Protein AF-A0A8T4Z6R4-F1 (afdb_monomer)

Solvent-accessible surface area (backbone atoms only — not comparable to full-atom values): 10346 Å² total; per-residue (Å²): 59,38,33,33,36,27,49,59,76,51,75,40,39,78,72,52,29,37,45,67,46,53,73,45,83,77,53,70,77,54,94,48,102,75,56,34,54,64,40,44,46,73,49,83,84,38,59,68,60,43,49,53,50,24,52,56,50,42,78,77,49,63,63,73,45,58,50,59,40,34,38,34,54,45,71,56,76,95,46,71,63,59,53,51,51,50,46,54,34,40,61,61,30,45,74,55,49,50,57,42,51,51,52,63,69,46,51,89,80,47,61,66,72,62,48,49,52,53,47,52,51,41,38,52,51,38,64,69,34,64,45,42,47,51,41,49,49,52,52,54,56,47,59,75,74,35,56,70,45,79,77,48,79,33,80,75,68,75,53,67,67,56,42,17,57,40,53,71,51,56,57,63,58,60,50,51,50,40,57,58,54,66,74,77,114

pLDDT: mean 87.2, std 11.8, range [42.34, 97.75]

Sequence (185 aa):
RILCYKEPFHTPKYLCCIARVTRSKDEFRTNTHLGGLPLGIDLHRFPVLVREAEEASGLLQGSKDASIIALDAMPYTNDEKDESLILSLVQNCIPRFEQVRKIVAENRMRRYADWKKDLEEAFKAYKASEEYKDLKGAIESILSRARVKWHEANSRFDFAINTRNATGINPAYTYLDLAQGATTS

Secondary structure (DSSP, 8-state):
-EEEEE-TTS--EEEEEEEEE-SSSGGGG---TTTSEEEEE-GGG-HHHHHHHHHHHHHTS-TT--EEEEEEEEEE---HHHHHHHHHHHHHHHHHHHHHHHHHHHGGGS-HHHHHHHHHHHHHHHHHSHHHHHHHHHHHHHHTTPEEEEEEEESS---SSHHHHHHS--HHHHHHHHHHHTT--

Radius of gyration: 17.17 Å; Cα contacts (8 Å, |Δi|>4): 266; chains: 1; bounding box: 49×29×42 Å

Nearest PDB structures (foldseek):
  1seu-assembly1_A  TM=3.991E-01  e=1.006E+00  Homo sapiens
  5c1f-assembly1_B  TM=3.885E-01  e=5.137E+00  Schizosaccharomyces pombe 972h-

Structure (mmCIF, N/CA/C/O backbone):
data_AF-A0A8T4Z6R4-F1
#
_entry.id   AF-A0A8T4Z6R4-F1
#
loop_
_atom_site.group_PDB
_atom_site.id
_atom_site.type_symbol
_atom_site.label_atom_id
_atom_site.label_alt_id
_atom_site.label_comp_id
_atom_site.label_asym_id
_atom_site.label_entity_id
_atom_site.label_seq_id
_atom_site.pdbx_PDB_ins_code
_atom_site.Cartn_x
_atom_site.Cartn_y
_atom_site.Cartn_z
_atom_site.occupancy
_atom_site.B_iso_or_equiv
_atom_site.auth_seq_id
_atom_site.auth_comp_id
_atom_site.auth_asym_id
_atom_site.auth_atom_id
_atom_site.pdbx_PDB_model_num
ATOM 1 N N . ARG A 1 1 ? -2.635 2.835 -4.572 1.00 91.81 1 ARG A N 1
ATOM 2 C CA . ARG A 1 1 ? -1.331 2.976 -5.252 1.00 91.81 1 ARG A CA 1
ATOM 3 C C . ARG A 1 1 ? -0.740 1.601 -5.480 1.00 91.81 1 ARG A C 1
ATOM 5 O O . ARG A 1 1 ? -0.586 0.857 -4.518 1.00 91.81 1 ARG A O 1
ATOM 12 N N . ILE A 1 2 ? -0.406 1.287 -6.721 1.00 94.94 2 ILE A N 1
ATOM 13 C CA . ILE A 1 2 ? 0.120 -0.002 -7.161 1.00 94.94 2 ILE A CA 1
ATOM 14 C C . ILE A 1 2 ? 1.504 0.257 -7.739 1.00 94.94 2 ILE A C 1
ATOM 16 O O . ILE A 1 2 ? 1.646 1.097 -8.620 1.00 94.94 2 ILE A O 1
ATOM 20 N N . LEU A 1 3 ? 2.527 -0.399 -7.208 1.00 95.56 3 LEU A N 1
ATOM 21 C CA . LEU A 1 3 ? 3.880 -0.310 -7.741 1.00 95.56 3 LEU A CA 1
ATOM 22 C C . LEU A 1 3 ? 4.071 -1.443 -8.738 1.00 95.56 3 LEU A C 1
ATOM 24 O O . LEU A 1 3 ? 3.818 -2.600 -8.406 1.00 95.56 3 LEU A O 1
ATOM 28 N N . CYS A 1 4 ? 4.549 -1.095 -9.925 1.00 96.25 4 CYS A N 1
ATOM 29 C CA . CYS A 1 4 ? 5.024 -2.040 -10.923 1.00 96.25 4 CYS A CA 1
ATOM 30 C C . CYS A 1 4 ? 6.489 -1.739 -11.217 1.00 96.25 4 CYS A C 1
ATOM 32 O O . CYS A 1 4 ? 6.902 -0.577 -11.213 1.00 96.25 4 CYS A O 1
ATOM 34 N N . TYR A 1 5 ? 7.275 -2.776 -11.467 1.00 95.69 5 TYR A N 1
ATOM 35 C CA . TYR A 1 5 ? 8.662 -2.646 -11.884 1.00 95.69 5 TYR A CA 1
ATOM 36 C C . TYR A 1 5 ? 8.869 -3.303 -13.242 1.00 95.69 5 TYR A C 1
ATOM 38 O O . TYR A 1 5 ? 8.142 -4.220 -13.613 1.00 95.69 5 TYR A O 1
ATOM 46 N N . LYS A 1 6 ? 9.852 -2.824 -13.994 1.00 95.62 6 LYS A N 1
ATOM 47 C CA . LYS A 1 6 ? 10.194 -3.337 -15.315 1.00 95.62 6 LYS A CA 1
ATOM 48 C C . LYS A 1 6 ? 11.705 -3.424 -15.447 1.00 95.62 6 LYS A C 1
ATOM 50 O O . LYS A 1 6 ? 12.402 -2.442 -15.198 1.00 95.62 6 LYS A O 1
ATOM 55 N N . GLU A 1 7 ? 12.173 -4.595 -15.854 1.00 94.44 7 GLU A N 1
ATOM 56 C CA . GLU A 1 7 ? 13.539 -4.829 -16.322 1.00 94.44 7 GLU A CA 1
ATOM 57 C C . GLU A 1 7 ? 13.637 -4.510 -17.826 1.00 94.44 7 GLU A C 1
ATOM 59 O O . GLU A 1 7 ? 12.638 -4.657 -18.545 1.00 94.44 7 GLU A O 1
ATOM 64 N N . PRO A 1 8 ? 14.819 -4.120 -18.340 1.00 92.75 8 PRO A N 1
ATOM 65 C CA . PRO A 1 8 ? 15.006 -3.897 -19.770 1.00 92.75 8 PRO A CA 1
ATOM 66 C C . PRO A 1 8 ? 14.537 -5.100 -20.593 1.00 92.75 8 PRO A C 1
ATOM 68 O O . PRO A 1 8 ? 14.819 -6.248 -20.254 1.00 92.75 8 PRO A O 1
ATOM 71 N N . PHE A 1 9 ? 13.821 -4.831 -21.683 1.00 92.00 9 PHE A N 1
ATOM 72 C CA . PHE A 1 9 ? 13.284 -5.815 -22.632 1.00 92.00 9 PHE A CA 1
ATOM 73 C C . PHE A 1 9 ? 12.244 -6.797 -22.072 1.00 92.00 9 PHE A C 1
ATOM 75 O O . PHE A 1 9 ? 11.819 -7.700 -22.791 1.00 92.00 9 PHE A O 1
ATOM 82 N N . HIS A 1 10 ? 11.782 -6.601 -20.836 1.00 94.50 10 HIS A N 1
ATOM 83 C CA . HIS A 1 10 ? 10.755 -7.431 -20.210 1.00 94.50 10 HIS A CA 1
ATOM 84 C C . HIS A 1 10 ? 9.423 -6.690 -20.085 1.00 94.50 10 HIS A C 1
ATOM 86 O O . HIS A 1 10 ? 9.344 -5.465 -20.199 1.00 94.50 10 HIS A O 1
ATOM 92 N N . THR A 1 11 ? 8.350 -7.439 -19.841 1.00 94.94 11 THR A N 1
ATOM 93 C CA . THR A 1 11 ? 7.067 -6.853 -19.449 1.00 94.94 11 THR A CA 1
ATOM 94 C C . THR A 1 11 ? 7.128 -6.382 -17.992 1.00 94.94 11 THR A C 1
ATOM 96 O O . THR A 1 11 ? 7.815 -7.012 -17.180 1.00 94.94 11 THR A O 1
ATOM 99 N N . PRO A 1 12 ? 6.420 -5.297 -17.634 1.00 96.31 12 PRO A N 1
ATOM 100 C CA . PRO A 1 12 ? 6.303 -4.881 -16.243 1.00 96.31 12 PRO A CA 1
ATOM 101 C C . PRO A 1 12 ? 5.678 -5.977 -15.383 1.00 96.31 12 PRO A C 1
ATOM 103 O O . PRO A 1 12 ? 4.867 -6.766 -15.863 1.00 96.31 12 PRO A O 1
ATOM 106 N N . LYS A 1 13 ? 6.048 -5.987 -14.108 1.00 96.62 13 LYS A N 1
ATOM 107 C CA . LYS A 1 13 ? 5.543 -6.901 -13.090 1.00 96.62 13 LYS A CA 1
ATOM 108 C C . LYS A 1 13 ? 5.040 -6.117 -11.891 1.00 96.62 13 LYS A C 1
ATOM 110 O O . LYS A 1 13 ? 5.669 -5.143 -11.465 1.00 96.62 13 LYS A O 1
ATOM 115 N N . TYR A 1 14 ? 3.931 -6.561 -11.318 1.00 96.62 14 TYR A N 1
ATOM 116 C CA . TYR A 1 14 ? 3.445 -6.059 -10.040 1.00 96.62 14 TYR A CA 1
ATOM 117 C C . TYR A 1 14 ? 4.477 -6.284 -8.924 1.00 96.62 14 TYR A C 1
ATOM 119 O O . TYR A 1 14 ? 5.057 -7.361 -8.797 1.00 96.62 14 TYR A O 1
ATOM 127 N N . LEU A 1 15 ? 4.691 -5.253 -8.103 1.00 95.62 15 LEU A N 1
ATOM 128 C CA . LEU A 1 15 ? 5.595 -5.286 -6.956 1.00 95.62 15 LEU A CA 1
ATOM 129 C C . LEU A 1 15 ? 4.827 -5.319 -5.632 1.00 95.62 15 LEU A C 1
ATOM 131 O O . LEU A 1 15 ? 4.999 -6.230 -4.827 1.00 95.62 15 LEU A O 1
ATOM 135 N N . CYS A 1 16 ? 4.010 -4.297 -5.371 1.00 95.69 16 CYS A N 1
ATOM 136 C CA . CYS A 1 16 ? 3.185 -4.221 -4.167 1.00 95.69 16 CYS A CA 1
ATOM 137 C C . CYS A 1 16 ? 2.064 -3.184 -4.309 1.00 95.69 16 CYS A C 1
ATOM 139 O O . CYS A 1 16 ? 2.119 -2.291 -5.157 1.00 95.69 16 CYS A O 1
ATOM 141 N N . CYS A 1 17 ? 1.039 -3.275 -3.460 1.00 94.94 17 CYS A N 1
ATOM 142 C CA . CYS A 1 17 ? -0.062 -2.322 -3.428 1.00 94.94 17 CYS A CA 1
ATOM 143 C C . CYS A 1 17 ? -0.293 -1.782 -2.022 1.00 94.94 17 CYS A C 1
ATOM 145 O O . CYS A 1 17 ? -0.412 -2.523 -1.045 1.00 94.94 17 CYS A O 1
ATOM 147 N N . ILE A 1 18 ? -0.433 -0.462 -1.951 1.00 93.00 18 ILE A N 1
ATOM 148 C CA . ILE A 1 18 ? -0.861 0.248 -0.758 1.00 93.00 18 ILE A CA 1
ATOM 149 C C . ILE A 1 18 ? -2.158 1.009 -1.040 1.00 93.00 18 ILE A C 1
ATOM 151 O O . ILE A 1 18 ? -2.227 1.862 -1.935 1.00 93.00 18 ILE A O 1
ATOM 155 N N . ALA A 1 19 ? -3.191 0.712 -0.256 1.00 91.88 19 ALA A N 1
ATOM 156 C CA . ALA A 1 19 ? -4.386 1.535 -0.169 1.00 91.88 19 ALA A CA 1
ATOM 157 C C . ALA A 1 19 ? -4.166 2.625 0.886 1.00 91.88 19 ALA A C 1
ATOM 159 O O . ALA A 1 19 ? -3.622 2.368 1.960 1.00 91.88 19 ALA A O 1
ATOM 160 N N . ARG A 1 20 ? -4.556 3.857 0.557 1.00 89.25 20 ARG A N 1
ATOM 161 C CA . ARG A 1 20 ? -4.531 5.001 1.473 1.00 89.25 20 ARG A CA 1
ATOM 162 C C . ARG A 1 20 ? -5.975 5.386 1.734 1.00 89.25 20 ARG A C 1
ATOM 164 O O . ARG A 1 20 ? -6.610 5.960 0.856 1.00 89.25 20 ARG A O 1
ATOM 171 N N . VAL A 1 21 ? -6.491 5.011 2.897 1.00 89.19 21 VAL A N 1
ATOM 172 C CA . VAL A 1 21 ? -7.897 5.245 3.243 1.00 89.19 21 VAL A CA 1
ATOM 173 C C . VAL A 1 21 ? -8.002 6.547 4.028 1.00 89.19 21 VAL A C 1
ATOM 175 O O . VAL A 1 21 ? -7.326 6.708 5.041 1.00 89.19 21 VAL A O 1
ATOM 178 N N . THR A 1 22 ? -8.788 7.503 3.540 1.00 84.25 22 THR A N 1
ATOM 179 C CA . THR A 1 22 ? -8.940 8.823 4.173 1.00 84.25 22 THR A CA 1
ATOM 180 C C . THR A 1 22 ? -9.711 8.722 5.486 1.00 84.25 22 THR A C 1
ATOM 182 O O . THR A 1 22 ? -10.555 7.840 5.640 1.00 84.25 22 THR A O 1
ATOM 185 N N . ARG A 1 23 ? -9.441 9.622 6.446 1.00 80.38 23 ARG A N 1
ATOM 186 C CA . ARG A 1 23 ? -10.121 9.593 7.755 1.00 80.38 23 ARG A CA 1
ATOM 187 C C . ARG A 1 23 ? -11.514 10.206 7.723 1.00 80.38 23 ARG A C 1
ATOM 189 O O . ARG A 1 23 ? -12.347 9.900 8.571 1.00 80.38 23 ARG A O 1
ATOM 196 N N . SER A 1 24 ? -11.747 11.085 6.757 1.00 75.25 24 SER A N 1
ATOM 197 C CA . SER A 1 24 ? -13.023 11.742 6.502 1.00 75.25 24 SER A CA 1
ATOM 198 C C . SER A 1 24 ? -13.174 12.035 5.009 1.00 75.25 24 SER A C 1
ATOM 200 O O . SER A 1 24 ? -12.211 11.936 4.239 1.00 75.25 24 SER A O 1
ATOM 202 N N . LYS A 1 25 ? -14.388 12.418 4.597 1.00 70.88 25 LYS A N 1
ATOM 203 C CA . LYS A 1 25 ? -14.646 12.894 3.230 1.00 70.88 25 LYS A CA 1
ATOM 204 C C . LYS A 1 25 ? -13.903 14.206 2.934 1.00 70.88 25 LYS A C 1
ATOM 206 O O . LYS A 1 25 ? -13.451 14.413 1.813 1.00 70.88 25 LYS A O 1
ATOM 211 N N . ASP A 1 26 ? -13.707 15.052 3.947 1.00 66.06 26 ASP A N 1
ATOM 212 C CA . ASP A 1 26 ? -13.053 16.361 3.805 1.00 66.06 26 ASP A CA 1
ATOM 213 C C . ASP A 1 26 ? -11.526 16.254 3.651 1.00 66.06 26 ASP A C 1
ATOM 215 O O . ASP A 1 26 ? -10.909 17.038 2.927 1.00 66.06 26 ASP A O 1
ATOM 219 N N . GLU A 1 27 ? -10.908 15.241 4.269 1.00 65.06 27 GLU A N 1
ATOM 220 C CA . GLU A 1 27 ? -9.470 14.954 4.146 1.00 65.06 27 GLU A CA 1
ATOM 221 C C . GLU A 1 27 ? -9.061 14.417 2.767 1.00 65.06 27 GLU A C 1
ATOM 223 O O . GLU A 1 27 ? -7.873 14.366 2.448 1.00 65.06 27 GLU A O 1
ATOM 228 N N . PHE A 1 28 ? -10.022 14.069 1.907 1.00 56.34 28 PHE A N 1
ATOM 229 C CA . PHE A 1 28 ? -9.760 13.606 0.544 1.00 56.34 28 PHE A CA 1
ATOM 230 C C . PHE A 1 28 ? -8.935 14.605 -0.291 1.00 56.34 28 PHE A C 1
ATOM 232 O O . PHE A 1 28 ? -8.249 14.224 -1.237 1.00 56.34 28 PHE A O 1
ATOM 239 N N . ARG A 1 29 ? -8.956 15.892 0.079 1.00 44.81 29 ARG A N 1
ATOM 240 C CA . ARG A 1 29 ? -8.285 16.978 -0.650 1.00 44.81 29 ARG A CA 1
ATOM 241 C C . ARG A 1 29 ? -6.799 17.157 -0.328 1.00 44.81 29 ARG A C 1
ATOM 243 O O . ARG A 1 29 ? -6.101 17.807 -1.104 1.00 44.81 29 ARG A O 1
ATOM 250 N N . THR A 1 30 ? -6.286 16.611 0.772 1.00 44.94 30 THR A N 1
ATOM 251 C CA . THR A 1 30 ? -4.921 16.897 1.245 1.00 44.94 30 THR A CA 1
ATOM 252 C C . THR A 1 30 ? -4.025 15.677 1.092 1.00 44.94 30 THR A C 1
ATOM 254 O O . THR A 1 30 ? -3.842 14.867 1.998 1.00 44.94 30 THR A O 1
ATOM 257 N N . ASN A 1 31 ? -3.437 15.583 -0.100 1.00 45.47 31 ASN A N 1
ATOM 258 C CA . ASN A 1 31 ? -2.454 14.605 -0.567 1.00 45.47 31 ASN A CA 1
ATOM 259 C C . ASN A 1 31 ? -1.194 14.581 0.335 1.00 45.47 31 ASN A C 1
ATOM 261 O O . ASN A 1 31 ? -0.133 15.089 -0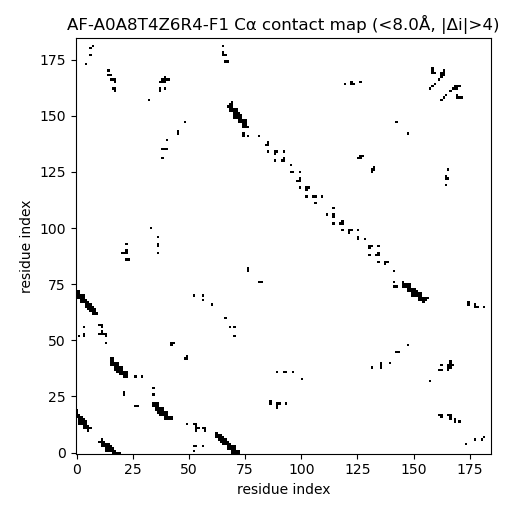.019 1.00 45.47 31 ASN A O 1
ATOM 265 N N . THR A 1 32 ? -1.315 14.067 1.558 1.00 48.25 32 THR A N 1
ATOM 266 C CA . THR A 1 32 ? -0.258 14.110 2.572 1.00 48.25 32 THR A CA 1
ATOM 267 C C . THR A 1 32 ? 0.281 12.715 2.844 1.00 48.25 32 THR A C 1
ATOM 269 O O . THR A 1 32 ? -0.459 11.734 2.922 1.00 48.25 32 THR A O 1
ATOM 272 N N . HIS A 1 33 ? 1.597 12.636 3.048 1.00 51.22 33 HIS A N 1
ATOM 273 C CA . HIS A 1 33 ? 2.331 11.411 3.372 1.00 51.22 33 HIS A CA 1
ATOM 274 C C . HIS A 1 33 ? 1.812 10.662 4.620 1.00 51.22 33 HIS A C 1
ATOM 276 O O . HIS A 1 33 ? 2.236 9.535 4.848 1.00 51.22 33 HIS A O 1
ATOM 282 N N . LEU A 1 34 ? 0.922 11.254 5.428 1.00 52.06 34 LEU A N 1
ATOM 283 C CA . LEU A 1 34 ? 0.392 10.680 6.674 1.00 52.06 34 LEU A CA 1
ATOM 284 C C . LEU A 1 34 ? -1.121 10.907 6.880 1.00 52.06 34 LEU A C 1
ATOM 286 O O . LEU A 1 34 ? -1.617 10.623 7.968 1.00 52.06 34 LEU A O 1
ATOM 290 N N . GLY A 1 35 ? -1.842 11.459 5.895 1.00 60.78 35 GLY A N 1
ATOM 291 C CA . GLY A 1 35 ? -3.271 11.781 6.045 1.00 60.78 35 GLY A CA 1
ATOM 292 C C . GLY A 1 35 ? -4.175 10.553 5.960 1.00 60.78 35 GLY A C 1
ATOM 293 O O . GLY A 1 35 ? -5.101 10.402 6.748 1.00 60.78 35 GLY A O 1
ATOM 294 N N . GLY A 1 36 ? -3.866 9.632 5.045 1.00 77.31 36 GLY A N 1
ATOM 295 C CA . GLY A 1 36 ? -4.592 8.371 4.911 1.00 77.31 36 GLY A CA 1
ATOM 296 C C . GLY A 1 36 ? -3.994 7.248 5.756 1.00 77.31 36 GLY A C 1
ATOM 297 O O . GLY A 1 36 ? -2.773 7.150 5.894 1.00 77.31 36 GLY A O 1
ATOM 298 N N . LEU A 1 37 ? -4.854 6.362 6.255 1.00 88.69 37 LEU A N 1
ATOM 299 C CA . LEU A 1 37 ? -4.470 5.099 6.872 1.00 88.69 37 LEU A CA 1
ATOM 300 C C . LEU A 1 37 ? -3.855 4.169 5.810 1.00 88.69 37 LEU A C 1
ATOM 302 O O . LEU A 1 37 ? -4.525 3.850 4.819 1.00 88.69 37 LEU A O 1
ATOM 306 N N . PRO A 1 38 ? -2.590 3.745 5.972 1.00 90.88 38 PRO A N 1
ATOM 307 C CA . PRO A 1 38 ? -1.914 2.887 5.013 1.00 90.88 38 PRO A CA 1
ATOM 308 C C . PRO A 1 38 ? -2.275 1.411 5.228 1.00 90.88 38 PRO A C 1
ATOM 310 O O . PRO A 1 38 ? -1.960 0.819 6.260 1.00 90.88 38 PRO A O 1
ATOM 313 N N . LEU A 1 39 ? -2.857 0.783 4.208 1.00 93.38 39 LEU A N 1
ATOM 314 C CA . LEU A 1 39 ? -3.178 -0.644 4.194 1.00 93.38 39 LEU A CA 1
ATOM 315 C C . LEU A 1 39 ? -2.386 -1.352 3.098 1.00 93.38 39 LEU A C 1
ATOM 317 O O . LEU A 1 39 ? -2.417 -0.946 1.936 1.00 93.38 39 LEU A O 1
ATOM 321 N N . GLY A 1 40 ? -1.690 -2.427 3.461 1.00 94.44 40 GLY A N 1
ATOM 322 C CA . GLY A 1 40 ? -1.031 -3.306 2.506 1.00 94.44 4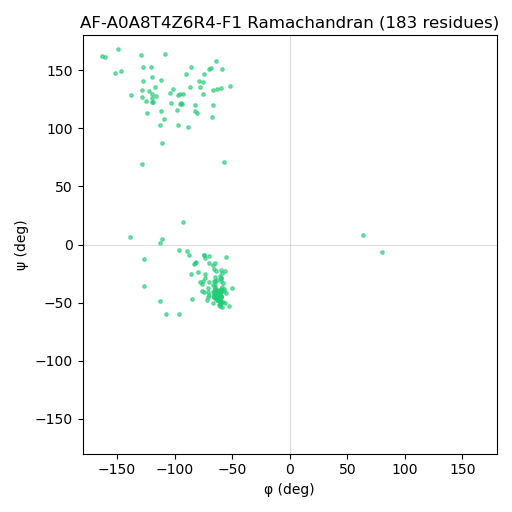0 GLY A CA 1
ATOM 323 C C . GLY A 1 40 ? -2.055 -4.266 1.920 1.00 94.44 40 GLY A C 1
ATOM 324 O O . GLY A 1 40 ? -2.582 -5.122 2.639 1.00 94.44 40 GLY A O 1
ATOM 325 N N . ILE A 1 41 ? -2.321 -4.122 0.625 1.00 95.38 41 ILE A N 1
ATOM 326 C CA . ILE A 1 41 ? -3.269 -4.962 -0.105 1.00 95.38 41 ILE A CA 1
ATOM 327 C C . ILE A 1 41 ? -2.480 -5.958 -0.941 1.00 95.38 41 ILE A C 1
ATOM 329 O O . ILE A 1 41 ? -1.557 -5.581 -1.662 1.00 95.38 41 ILE A O 1
ATOM 333 N N . ASP A 1 42 ? -2.853 -7.228 -0.840 1.00 93.06 42 ASP A N 1
ATOM 334 C CA . ASP A 1 42 ? -2.291 -8.260 -1.697 1.00 93.06 42 ASP A CA 1
ATOM 335 C C . ASP A 1 42 ? -3.123 -8.368 -2.978 1.00 93.06 42 ASP A C 1
ATOM 337 O O . ASP A 1 42 ? -4.208 -8.956 -2.983 1.00 93.06 42 ASP A O 1
ATOM 341 N N . LEU A 1 43 ? -2.622 -7.773 -4.066 1.00 93.56 43 LEU A N 1
ATOM 342 C CA . LEU A 1 43 ? -3.319 -7.810 -5.346 1.00 93.56 43 LEU A CA 1
ATOM 343 C C . LEU A 1 43 ? -3.250 -9.149 -6.070 1.00 93.56 43 LEU A C 1
ATOM 345 O O . LEU A 1 43 ? -4.022 -9.333 -7.007 1.00 93.56 43 LEU A O 1
ATOM 349 N N . HIS A 1 44 ? -2.447 -10.121 -5.628 1.00 92.50 44 HIS A N 1
ATOM 350 C CA . HIS A 1 44 ? -2.476 -11.457 -6.236 1.00 92.50 44 HIS A CA 1
ATOM 351 C C . HIS A 1 44 ? -3.861 -12.118 -6.127 1.00 92.50 44 HIS A C 1
ATOM 353 O O . HIS A 1 44 ? -4.217 -12.961 -6.947 1.00 92.50 44 HIS A O 1
ATOM 359 N N . ARG A 1 45 ? -4.687 -11.672 -5.172 1.00 92.25 45 ARG A N 1
ATOM 360 C CA . ARG A 1 45 ? -6.094 -12.074 -5.018 1.00 92.25 45 ARG A CA 1
ATOM 361 C C . ARG A 1 45 ? -7.035 -11.465 -6.068 1.00 92.25 45 ARG A C 1
ATOM 363 O O . ARG A 1 45 ? -8.174 -11.906 -6.183 1.00 92.25 45 ARG A O 1
ATOM 370 N N . PHE A 1 46 ? -6.569 -10.480 -6.835 1.00 94.50 46 PHE A N 1
ATOM 371 C CA . PHE A 1 46 ? -7.317 -9.740 -7.855 1.00 94.50 46 PHE A CA 1
ATOM 372 C C . PHE A 1 46 ? -6.538 -9.742 -9.187 1.00 94.50 46 PHE A C 1
ATOM 374 O O . PHE A 1 46 ? -6.041 -8.701 -9.623 1.00 94.50 46 PHE A O 1
ATOM 381 N N . PRO A 1 47 ? -6.419 -10.896 -9.872 1.00 94.25 47 PRO A N 1
ATOM 382 C CA . PRO A 1 47 ? -5.540 -11.053 -11.037 1.00 94.25 47 PRO A CA 1
ATOM 383 C C . PRO A 1 47 ? -5.885 -10.118 -12.204 1.00 94.25 47 PRO A C 1
ATOM 385 O O . PRO A 1 47 ? -5.008 -9.747 -12.980 1.00 94.25 47 PRO A O 1
ATOM 388 N N . VAL A 1 48 ? -7.151 -9.705 -12.323 1.00 93.62 48 VAL A N 1
ATOM 389 C CA . VAL A 1 48 ? -7.571 -8.704 -13.314 1.00 93.62 48 VAL A CA 1
ATOM 390 C C . VAL A 1 48 ? -6.920 -7.348 -13.033 1.00 93.62 48 VAL A C 1
ATOM 392 O O . VAL A 1 48 ? -6.339 -6.775 -13.945 1.00 93.62 48 VAL A O 1
ATOM 395 N N . LEU A 1 49 ? -6.936 -6.879 -11.780 1.00 94.69 49 LEU A N 1
ATOM 396 C CA . LEU A 1 49 ? -6.305 -5.611 -11.389 1.00 94.69 49 LEU A CA 1
ATOM 397 C C . LEU A 1 49 ? -4.783 -5.657 -11.556 1.00 94.69 49 LEU A C 1
ATOM 399 O O . LEU A 1 49 ? -4.194 -4.659 -11.956 1.00 94.69 49 LEU A O 1
ATOM 403 N N . VAL A 1 50 ? -4.148 -6.796 -11.252 1.00 96.19 50 VAL A N 1
ATOM 404 C CA . VAL A 1 50 ? -2.703 -6.984 -11.476 1.00 96.19 50 VAL A CA 1
ATOM 405 C C . VAL A 1 50 ? -2.375 -6.830 -12.954 1.00 96.19 50 VAL A C 1
ATOM 407 O O . VAL A 1 50 ? -1.525 -6.017 -13.301 1.00 96.19 50 VAL A O 1
ATOM 410 N N . ARG A 1 51 ? -3.097 -7.547 -13.821 1.00 95.81 51 ARG A N 1
ATOM 411 C CA . ARG A 1 51 ? -2.883 -7.476 -15.267 1.00 95.81 51 ARG A CA 1
ATOM 412 C C . ARG A 1 51 ? -3.114 -6.062 -15.803 1.00 95.81 51 ARG A C 1
ATOM 414 O O . ARG A 1 51 ? -2.275 -5.555 -16.535 1.00 95.81 51 ARG A O 1
ATOM 421 N N . GLU A 1 52 ? -4.203 -5.405 -15.404 1.00 95.00 52 GLU A N 1
ATOM 422 C CA . GLU A 1 52 ? -4.478 -4.017 -15.803 1.00 95.00 52 GLU A CA 1
ATOM 423 C C . GLU A 1 52 ? -3.371 -3.054 -15.344 1.00 95.00 52 GLU A C 1
ATOM 425 O O . GLU A 1 52 ? -2.998 -2.150 -16.089 1.00 95.00 52 GLU A O 1
ATOM 430 N N . ALA A 1 53 ? -2.812 -3.251 -14.144 1.00 95.56 53 ALA A N 1
ATOM 431 C CA . ALA A 1 53 ? -1.696 -2.450 -13.645 1.00 95.56 53 ALA A CA 1
ATOM 432 C C . ALA A 1 53 ? -0.419 -2.665 -14.471 1.00 95.56 53 ALA A C 1
ATOM 434 O O . ALA A 1 53 ? 0.263 -1.703 -14.822 1.00 95.56 53 ALA A O 1
ATOM 435 N N . GLU A 1 54 ? -0.091 -3.918 -14.787 1.00 96.38 54 GLU A N 1
ATOM 436 C CA . GLU A 1 54 ? 1.086 -4.273 -15.585 1.00 96.38 54 GLU A CA 1
ATOM 437 C C . GLU A 1 54 ? 0.967 -3.744 -17.021 1.00 96.38 54 GLU A C 1
ATOM 439 O O . GLU A 1 54 ? 1.913 -3.143 -17.535 1.00 96.38 54 GLU A O 1
ATOM 444 N N . GLU A 1 55 ? -0.210 -3.879 -17.638 1.00 94.81 55 GLU A N 1
ATOM 445 C CA . GLU A 1 55 ? -0.526 -3.311 -18.953 1.00 94.81 55 GLU A CA 1
ATOM 446 C C . GLU A 1 55 ? -0.407 -1.780 -18.938 1.00 94.81 55 GLU A C 1
ATOM 448 O O . GLU A 1 55 ? 0.310 -1.208 -19.763 1.00 94.81 55 GLU A O 1
ATOM 453 N N . ALA A 1 56 ? -1.033 -1.109 -17.964 1.00 93.81 56 ALA A N 1
ATOM 454 C CA . ALA A 1 56 ? -0.958 0.343 -17.820 1.00 93.81 56 ALA A CA 1
ATOM 455 C C . ALA A 1 56 ? 0.482 0.830 -17.589 1.00 93.81 56 ALA A C 1
ATOM 457 O O . ALA A 1 56 ? 0.891 1.828 -18.180 1.00 93.81 56 ALA A O 1
ATOM 458 N N . SER A 1 57 ? 1.275 0.116 -16.783 1.00 94.25 57 SER A N 1
ATOM 459 C CA . SER A 1 57 ? 2.704 0.402 -16.600 1.00 94.25 57 SER A CA 1
ATOM 460 C C . SER A 1 57 ? 3.464 0.275 -17.921 1.00 94.25 57 SER A C 1
ATOM 462 O O . SER A 1 57 ? 4.289 1.128 -18.243 1.00 94.25 57 SER A O 1
ATOM 464 N N . GLY A 1 58 ? 3.164 -0.759 -18.710 1.00 93.50 58 GLY A N 1
ATOM 465 C CA . GLY A 1 58 ? 3.864 -1.058 -19.958 1.00 93.50 58 GLY A CA 1
ATOM 466 C C . GLY A 1 58 ? 3.676 0.019 -21.016 1.00 93.50 58 GLY A C 1
ATOM 467 O O . GLY A 1 58 ? 4.618 0.331 -21.741 1.00 93.50 58 GLY A O 1
ATOM 468 N N . LEU A 1 59 ? 2.498 0.646 -21.048 1.00 93.19 59 LEU A N 1
ATOM 469 C CA . LEU A 1 59 ? 2.198 1.773 -21.935 1.00 93.19 59 LEU A CA 1
ATOM 470 C C . LEU A 1 59 ? 3.015 3.036 -21.613 1.00 93.19 59 LEU A C 1
ATOM 472 O O . LEU A 1 59 ? 3.1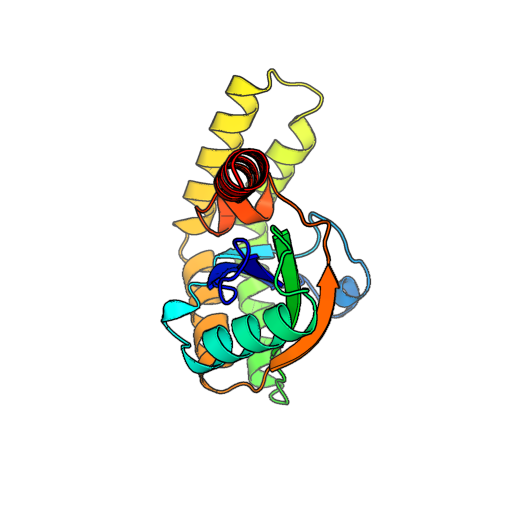57 3.903 -22.472 1.00 93.19 59 LEU A O 1
ATOM 476 N N . LEU A 1 60 ? 3.551 3.149 -20.395 1.00 92.25 60 LEU A N 1
ATOM 477 C CA . LEU A 1 60 ? 4.308 4.314 -19.929 1.00 92.25 60 LEU A CA 1
ATOM 478 C C . LEU A 1 60 ? 5.829 4.152 -20.077 1.00 92.25 60 LEU A C 1
ATOM 480 O O . LEU A 1 60 ? 6.566 5.085 -19.767 1.00 92.25 60 LEU A O 1
ATOM 484 N N . GLN A 1 61 ? 6.307 2.977 -20.500 1.00 89.69 61 GLN A N 1
ATOM 485 C CA . GLN A 1 61 ? 7.723 2.599 -20.449 1.00 89.69 61 GLN A CA 1
ATOM 486 C C . GLN A 1 61 ? 8.214 2.094 -21.809 1.00 89.69 61 GLN A C 1
ATOM 488 O O . GLN A 1 61 ? 7.688 1.119 -22.352 1.00 89.69 61 GLN A O 1
ATOM 493 N N . GLY A 1 62 ? 9.304 2.667 -22.317 1.00 89.31 62 GLY A N 1
ATOM 494 C CA . GLY A 1 62 ? 10.005 2.182 -23.504 1.00 89.31 62 GLY A CA 1
ATOM 495 C C . GLY A 1 62 ? 10.601 0.789 -23.295 1.00 89.31 62 GLY A C 1
ATOM 496 O O . GLY A 1 62 ? 10.820 0.345 -22.168 1.00 89.31 62 GLY A O 1
ATOM 497 N N . SER A 1 63 ? 10.860 0.050 -24.376 1.00 88.75 63 SER A N 1
ATOM 498 C CA . SER A 1 63 ? 11.330 -1.345 -24.297 1.00 88.75 63 SER A CA 1
ATOM 499 C C . SER A 1 63 ? 12.651 -1.512 -23.542 1.00 88.75 63 SER A C 1
ATOM 501 O O . SER A 1 63 ? 12.836 -2.531 -22.890 1.00 88.75 63 SER A O 1
ATOM 503 N N . LYS A 1 64 ? 13.541 -0.517 -23.592 1.00 89.56 64 LYS A N 1
ATOM 504 C CA . LYS A 1 64 ? 14.861 -0.539 -22.940 1.00 89.56 64 LYS A CA 1
ATOM 505 C C . LYS A 1 64 ? 14.854 -0.014 -21.502 1.00 89.56 64 LYS A C 1
ATOM 507 O O . LYS A 1 64 ? 15.886 -0.064 -20.843 1.00 89.56 64 LYS A O 1
ATOM 512 N N . ASP A 1 65 ? 13.725 0.501 -21.026 1.00 89.94 65 ASP A N 1
ATOM 513 C CA . ASP A 1 65 ? 13.674 1.183 -19.739 1.00 89.94 65 ASP A CA 1
ATOM 514 C C . ASP A 1 65 ? 13.721 0.182 -18.580 1.00 89.94 65 ASP A C 1
ATOM 516 O O . ASP A 1 65 ? 12.909 -0.743 -18.511 1.00 89.94 65 ASP A O 1
ATOM 520 N N . ALA A 1 66 ? 14.619 0.432 -17.626 1.00 93.00 66 ALA A N 1
ATOM 521 C CA . ALA A 1 66 ? 14.567 -0.133 -16.283 1.00 93.00 66 ALA A CA 1
ATOM 522 C C . ALA A 1 66 ? 13.878 0.875 -15.359 1.00 93.00 66 ALA A C 1
ATOM 524 O O . ALA A 1 66 ? 14.326 2.018 -15.245 1.00 93.00 66 ALA A O 1
ATOM 525 N N . SER A 1 67 ? 12.767 0.509 -14.720 1.00 92.81 67 SER A N 1
ATOM 526 C CA . SER A 1 67 ? 12.033 1.479 -13.895 1.00 92.81 67 SER A CA 1
ATOM 527 C C . SER A 1 67 ? 11.087 0.849 -12.883 1.00 92.81 67 SER A C 1
ATOM 529 O O . SER A 1 67 ? 10.678 -0.303 -13.007 1.00 92.81 67 SER A O 1
ATOM 531 N N . ILE A 1 68 ? 10.717 1.651 -11.884 1.00 94.44 68 ILE A N 1
ATOM 532 C CA . ILE A 1 68 ? 9.593 1.388 -10.987 1.00 94.44 68 ILE A CA 1
ATOM 533 C C . ILE A 1 68 ? 8.611 2.545 -11.143 1.00 94.44 68 ILE A C 1
ATOM 535 O O . ILE A 1 68 ? 8.996 3.706 -10.997 1.00 94.44 68 ILE A O 1
ATOM 539 N N . ILE A 1 69 ? 7.351 2.231 -11.431 1.00 94.00 69 ILE A N 1
ATOM 540 C CA . ILE A 1 69 ? 6.268 3.206 -11.561 1.00 94.00 69 ILE A CA 1
ATOM 541 C C . ILE A 1 69 ? 5.223 2.924 -10.489 1.00 94.00 69 ILE A C 1
ATOM 543 O O . ILE A 1 69 ? 4.829 1.782 -10.256 1.00 94.00 69 ILE A O 1
ATOM 547 N N . ALA A 1 70 ? 4.756 3.986 -9.842 1.00 93.75 70 ALA A N 1
ATOM 548 C CA . ALA A 1 70 ? 3.597 3.947 -8.972 1.00 93.75 70 ALA A CA 1
ATOM 549 C C . ALA A 1 70 ? 2.359 4.425 -9.732 1.00 93.75 70 ALA A C 1
ATOM 551 O O . ALA A 1 70 ? 2.266 5.588 -10.112 1.00 93.75 70 ALA A O 1
ATOM 552 N N . LEU A 1 71 ? 1.393 3.535 -9.905 1.00 93.94 71 LEU A N 1
ATOM 553 C CA . LEU A 1 71 ? 0.092 3.823 -10.483 1.00 93.94 71 LEU A CA 1
ATOM 554 C C . LEU A 1 71 ? -0.902 4.134 -9.364 1.00 93.94 71 LEU A C 1
ATOM 556 O O . LEU A 1 71 ? -1.140 3.320 -8.463 1.00 93.94 71 LEU A O 1
ATOM 560 N N . ASP A 1 72 ? -1.483 5.323 -9.399 1.00 91.94 72 ASP A N 1
ATOM 561 C CA . ASP A 1 72 ? -2.555 5.716 -8.501 1.00 91.94 72 ASP A CA 1
ATOM 562 C C . ASP A 1 72 ? -3.905 5.493 -9.159 1.00 91.94 72 ASP A C 1
ATOM 564 O O . ASP A 1 72 ? -4.171 5.894 -10.295 1.00 91.94 72 ASP A O 1
ATOM 568 N N . ALA A 1 73 ? -4.755 4.811 -8.406 1.00 90.69 73 ALA A N 1
ATOM 569 C CA . ALA A 1 73 ? -6.034 4.341 -8.871 1.00 90.69 73 ALA A CA 1
ATOM 570 C C . ALA A 1 73 ? -7.033 4.368 -7.721 1.00 90.69 73 ALA A C 1
ATOM 572 O O . ALA A 1 73 ? -6.655 4.178 -6.557 1.00 90.69 73 ALA A O 1
ATOM 573 N N . MET A 1 74 ? -8.296 4.595 -8.058 1.00 89.12 74 MET A N 1
ATOM 574 C CA . MET A 1 74 ? -9.396 4.603 -7.108 1.00 89.12 74 MET A CA 1
ATOM 575 C C . MET A 1 74 ? -10.449 3.573 -7.510 1.00 89.12 74 MET A C 1
ATOM 577 O O . MET A 1 74 ? -10.853 3.549 -8.677 1.00 89.12 74 MET A O 1
ATOM 581 N N . PRO A 1 75 ? -10.916 2.728 -6.576 1.00 88.50 75 PRO A N 1
ATOM 582 C CA . PRO A 1 75 ? -12.079 1.898 -6.828 1.00 88.50 75 PRO A CA 1
ATOM 583 C C . PRO A 1 75 ? -13.310 2.792 -6.967 1.00 88.50 75 PRO A C 1
ATOM 585 O O . PRO A 1 75 ? -13.539 3.700 -6.168 1.00 88.50 75 PRO A O 1
ATOM 588 N N . TYR A 1 76 ? -14.104 2.536 -7.995 1.00 84.44 76 TYR A N 1
ATOM 589 C CA . TYR A 1 76 ? -15.381 3.190 -8.190 1.00 84.44 76 TYR A CA 1
ATOM 590 C C . TYR A 1 76 ? -16.441 2.491 -7.339 1.00 84.44 76 TYR A C 1
ATOM 592 O O . TYR A 1 76 ? -16.764 1.325 -7.579 1.00 84.44 76 TYR A O 1
ATOM 600 N N . THR A 1 77 ? -16.985 3.209 -6.357 1.00 73.19 77 THR A N 1
ATOM 601 C CA . THR A 1 77 ? -18.073 2.734 -5.498 1.00 73.19 77 THR A CA 1
ATOM 602 C C . THR A 1 77 ? -19.241 3.716 -5.583 1.00 73.19 77 THR A C 1
ATOM 604 O O . THR A 1 77 ? -19.129 4.843 -5.113 1.00 73.19 77 THR A O 1
ATOM 607 N N . ASN A 1 78 ? -20.367 3.294 -6.159 1.00 66.88 78 ASN A N 1
ATOM 608 C CA . ASN A 1 78 ? -21.630 4.053 -6.112 1.00 66.88 78 ASN A CA 1
ATOM 609 C C . ASN A 1 78 ? -22.519 3.626 -4.936 1.00 66.88 78 ASN A C 1
ATOM 611 O O . ASN A 1 78 ? -23.729 3.835 -4.967 1.00 66.88 78 ASN A O 1
ATOM 615 N N . ASP A 1 79 ? -21.938 2.973 -3.932 1.00 82.38 79 ASP A N 1
ATOM 616 C CA . ASP A 1 79 ? -22.676 2.434 -2.800 1.00 82.38 79 ASP A CA 1
ATOM 617 C C . ASP A 1 79 ? -22.370 3.248 -1.539 1.00 82.38 79 ASP A C 1
ATOM 619 O O . ASP A 1 79 ? -21.283 3.162 -0.964 1.00 82.38 79 ASP A O 1
ATOM 623 N N . GLU A 1 80 ? -23.346 4.041 -1.097 1.00 85.81 80 GLU A N 1
ATOM 624 C CA . GLU A 1 80 ? -23.267 4.808 0.152 1.00 85.81 80 GLU A CA 1
ATOM 625 C C . GLU A 1 80 ? -23.043 3.906 1.376 1.00 85.81 80 GLU A C 1
ATOM 627 O O . GLU A 1 80 ? -22.496 4.358 2.389 1.00 85.81 80 GLU A O 1
ATOM 632 N N . LYS A 1 81 ? -23.428 2.624 1.299 1.00 88.12 81 LYS A N 1
ATOM 633 C CA . LYS A 1 81 ? -23.188 1.651 2.370 1.00 88.12 81 LYS A CA 1
ATOM 634 C C . LYS A 1 81 ? -21.715 1.290 2.466 1.00 88.12 81 LYS A C 1
ATOM 636 O O . LYS A 1 81 ? -21.204 1.217 3.579 1.00 88.12 81 LYS A O 1
ATOM 641 N N . ASP A 1 82 ? -21.034 1.109 1.335 1.00 90.12 82 ASP A N 1
ATOM 642 C CA . ASP A 1 82 ? -19.591 0.842 1.310 1.00 90.12 82 ASP A CA 1
ATOM 643 C C . ASP A 1 82 ? -18.816 2.011 1.899 1.00 90.12 82 ASP A C 1
ATOM 645 O O . ASP A 1 82 ? -17.933 1.825 2.734 1.00 90.12 82 ASP A O 1
ATOM 649 N N . GLU A 1 83 ? -19.176 3.227 1.489 1.00 87.38 83 GLU A N 1
ATOM 650 C CA . GLU A 1 83 ? -18.534 4.438 1.982 1.00 87.38 83 GLU A CA 1
ATOM 651 C C . GLU A 1 83 ? -18.735 4.590 3.495 1.00 87.38 83 GLU A C 1
ATOM 653 O O . GLU A 1 83 ? -17.776 4.810 4.236 1.00 87.38 83 GLU A O 1
ATOM 658 N N . SER A 1 84 ? -19.971 4.413 3.967 1.00 89.31 84 SER A N 1
ATOM 659 C CA . SER A 1 84 ? -20.308 4.499 5.391 1.00 89.31 84 SER A CA 1
ATOM 660 C C . SER A 1 84 ? -19.612 3.408 6.212 1.00 89.31 84 SER A C 1
ATOM 662 O O . SER A 1 84 ? -19.089 3.688 7.294 1.00 89.31 84 SER A O 1
ATOM 664 N N . LEU A 1 85 ? -19.544 2.180 5.685 1.00 92.50 85 LEU A N 1
ATOM 665 C CA . LEU A 1 85 ? -18.821 1.069 6.300 1.00 92.50 85 LEU A CA 1
ATOM 666 C C . LEU A 1 85 ? -17.330 1.395 6.422 1.00 92.50 85 LEU A C 1
ATOM 668 O O . LEU A 1 85 ? -16.787 1.320 7.525 1.00 92.50 85 LEU A O 1
ATOM 672 N N . ILE A 1 86 ? -16.682 1.810 5.327 1.00 91.88 86 ILE A N 1
ATOM 673 C CA . ILE A 1 86 ? -15.262 2.184 5.326 1.00 91.88 86 ILE A CA 1
ATOM 674 C C . ILE A 1 86 ? -15.010 3.281 6.356 1.00 91.88 86 ILE A C 1
ATOM 676 O O . ILE A 1 86 ? -14.119 3.130 7.189 1.00 91.88 86 ILE A O 1
ATOM 680 N N . LEU A 1 87 ? -15.800 4.359 6.340 1.00 90.38 87 LEU A N 1
ATOM 681 C CA . LEU A 1 87 ? -15.625 5.474 7.270 1.00 90.38 87 LEU A CA 1
ATOM 682 C C . LEU A 1 87 ? -15.760 5.027 8.730 1.00 90.38 87 LEU A C 1
ATOM 684 O O . LEU A 1 87 ? -14.972 5.467 9.565 1.00 90.38 87 LEU A O 1
ATOM 688 N N . SER A 1 88 ? -16.692 4.121 9.042 1.00 92.69 88 SER A N 1
ATOM 689 C CA . SER A 1 88 ? -16.831 3.583 10.401 1.00 92.69 88 SER A CA 1
ATOM 690 C C . SER A 1 88 ? -15.614 2.750 10.837 1.00 92.69 88 SER A C 1
ATOM 692 O O . SER A 1 88 ? -15.071 2.967 11.920 1.00 92.69 88 SER A O 1
ATOM 694 N N . LEU A 1 89 ? -15.114 1.861 9.972 1.00 95.56 89 LEU A N 1
ATOM 695 C CA . LEU A 1 89 ? -13.943 1.019 10.244 1.00 95.56 89 LEU A CA 1
ATOM 696 C C . LEU A 1 89 ? -12.656 1.845 10.359 1.00 95.56 89 LEU A C 1
ATOM 698 O O . LEU A 1 89 ? -11.783 1.563 11.182 1.00 95.56 89 LEU A O 1
ATOM 702 N N . VAL A 1 90 ? -12.558 2.913 9.572 1.00 93.25 90 VAL A N 1
ATOM 703 C CA . VAL A 1 90 ? -11.480 3.896 9.651 1.00 93.25 90 VAL A CA 1
ATOM 704 C C . VAL A 1 90 ? -11.433 4.554 11.027 1.00 93.25 90 VAL A C 1
ATOM 706 O O . VAL A 1 90 ? -10.343 4.647 11.594 1.00 93.25 90 VAL A O 1
ATOM 709 N N . GLN A 1 91 ? -12.574 4.954 11.604 1.00 92.56 91 GLN A N 1
ATOM 710 C CA . GLN A 1 91 ? -12.593 5.544 12.951 1.00 92.56 91 GLN A CA 1
ATOM 711 C C . GLN A 1 91 ? -12.013 4.594 14.005 1.00 92.56 91 GLN A C 1
ATOM 713 O O . GLN A 1 91 ? -11.263 5.029 14.877 1.00 92.56 91 GLN A O 1
ATOM 718 N N . ASN A 1 92 ? -12.266 3.291 13.869 1.00 94.19 92 ASN A N 1
ATOM 719 C CA . ASN A 1 92 ? -11.720 2.274 14.771 1.00 94.19 92 ASN A CA 1
ATOM 720 C C . ASN A 1 92 ? -10.202 2.091 14.597 1.00 94.19 92 ASN A C 1
ATOM 722 O O . ASN A 1 92 ? -9.483 1.829 15.561 1.00 94.19 92 ASN A O 1
ATOM 726 N N . CYS A 1 93 ? -9.686 2.270 13.379 1.00 93.75 93 CYS A N 1
AT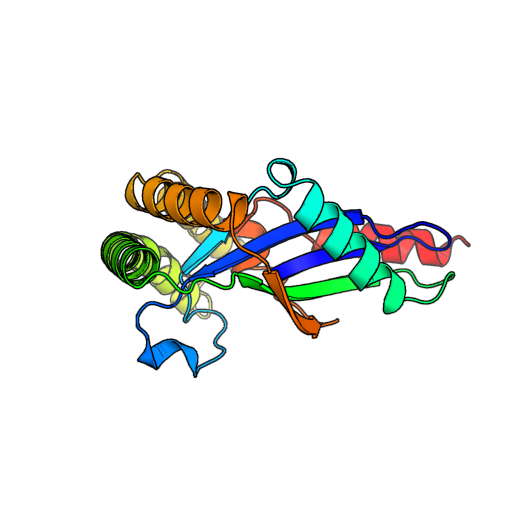OM 727 C CA . CYS A 1 93 ? -8.253 2.190 13.095 1.00 93.75 93 CYS A CA 1
ATOM 728 C C . CYS A 1 93 ? -7.452 3.401 13.593 1.00 93.75 93 CYS A C 1
ATOM 730 O O . CYS A 1 93 ? -6.260 3.258 13.884 1.00 93.75 93 CYS A O 1
ATOM 732 N N . ILE A 1 94 ? -8.065 4.589 13.671 1.00 91.88 94 ILE A N 1
ATOM 733 C CA . ILE A 1 94 ? -7.366 5.843 13.996 1.00 91.88 94 ILE A CA 1
ATOM 734 C C . ILE A 1 94 ? -6.547 5.728 15.294 1.00 91.88 94 ILE A C 1
ATOM 736 O O . ILE A 1 94 ? -5.341 5.971 15.225 1.00 91.88 94 ILE A O 1
ATOM 740 N N . PRO A 1 95 ? -7.103 5.304 16.449 1.00 92.19 95 PRO A N 1
ATOM 741 C CA . PRO A 1 95 ? -6.339 5.233 17.697 1.00 92.19 95 PRO A CA 1
ATOM 742 C C . PRO A 1 95 ? -5.101 4.331 17.615 1.00 92.19 95 PRO A C 1
ATOM 744 O O . PRO A 1 95 ? -4.080 4.620 18.239 1.00 92.19 95 PRO A O 1
ATOM 747 N N . ARG A 1 96 ? -5.168 3.248 16.827 1.00 91.69 96 ARG A N 1
ATOM 748 C CA . ARG A 1 96 ? -4.033 2.341 16.602 1.00 91.69 96 ARG A CA 1
ATOM 749 C C . ARG A 1 96 ? -2.961 3.010 15.751 1.00 91.69 96 ARG A C 1
ATOM 751 O O . ARG A 1 96 ? -1.781 2.955 16.089 1.00 91.69 96 ARG A O 1
ATOM 758 N N . PHE A 1 97 ? -3.369 3.678 14.676 1.00 91.50 97 PHE A N 1
ATOM 759 C CA . PHE A 1 97 ? -2.435 4.326 13.763 1.00 91.50 97 PHE A CA 1
ATOM 760 C C . PHE A 1 97 ? -1.813 5.610 14.337 1.00 91.50 97 PHE A C 1
ATOM 762 O O . PHE A 1 97 ? -0.686 5.953 13.981 1.00 91.50 97 PHE A O 1
ATOM 769 N N . GLU A 1 98 ? -2.469 6.296 15.278 1.00 90.81 98 GLU A N 1
ATOM 770 C CA . GLU A 1 98 ? -1.871 7.454 15.963 1.00 90.81 98 GLU A CA 1
ATOM 771 C C . GLU A 1 98 ? -0.572 7.098 16.707 1.00 90.81 98 GLU A C 1
ATOM 773 O O . GLU A 1 98 ? 0.337 7.923 16.788 1.00 90.81 98 GLU A O 1
ATOM 778 N N . GLN A 1 99 ? -0.418 5.854 17.175 1.00 90.81 99 GLN A N 1
ATOM 779 C CA . GLN A 1 99 ? 0.838 5.390 17.779 1.00 90.81 99 GLN A CA 1
ATOM 780 C C . GLN A 1 99 ? 1.984 5.391 16.760 1.00 90.81 99 GLN A C 1
ATOM 782 O O . GLN A 1 99 ? 3.079 5.878 17.044 1.00 90.81 99 GLN A O 1
ATOM 787 N N . VAL A 1 100 ? 1.708 4.920 15.541 1.00 91.06 100 VAL A N 1
ATOM 788 C CA . VAL A 1 100 ? 2.656 4.959 14.420 1.00 91.06 100 VAL A CA 1
ATOM 789 C C . VAL A 1 100 ? 2.996 6.408 14.070 1.00 91.06 100 VAL A C 1
ATOM 791 O O . VAL A 1 100 ? 4.171 6.754 13.949 1.00 91.06 100 VAL A O 1
ATOM 794 N N . ARG A 1 101 ? 1.988 7.285 13.957 1.00 88.25 101 ARG A N 1
ATOM 795 C CA . ARG A 1 101 ? 2.197 8.710 13.642 1.00 88.25 101 ARG A CA 1
ATOM 796 C C . ARG A 1 101 ? 3.063 9.411 14.682 1.00 88.25 101 ARG A C 1
ATOM 798 O O . ARG A 1 101 ? 3.934 10.194 14.305 1.00 88.25 101 ARG A O 1
ATOM 805 N N . LYS A 1 102 ? 2.858 9.109 15.967 1.00 89.81 102 LYS A N 1
ATOM 806 C CA . LYS A 1 102 ? 3.670 9.650 17.059 1.00 89.81 102 LYS A CA 1
ATOM 807 C C . LYS A 1 102 ? 5.144 9.275 16.889 1.00 89.81 102 LYS A C 1
ATOM 809 O O . LYS A 1 102 ? 5.992 10.162 16.888 1.00 89.81 102 LYS A O 1
ATOM 814 N N . ILE A 1 103 ? 5.441 8.000 16.633 1.00 89.31 103 ILE A N 1
ATOM 815 C CA . ILE A 1 103 ? 6.818 7.539 16.391 1.00 89.31 103 ILE A CA 1
ATOM 816 C C . ILE A 1 103 ? 7.407 8.222 15.152 1.00 89.31 103 ILE A C 1
ATOM 818 O O . ILE A 1 103 ? 8.542 8.691 15.188 1.00 89.31 103 ILE A O 1
ATOM 822 N N . VAL A 1 104 ? 6.645 8.354 14.061 1.00 86.81 104 VAL A N 1
ATOM 823 C CA . VAL A 1 104 ? 7.111 9.067 12.858 1.00 86.81 104 VAL A CA 1
ATOM 824 C C . VAL A 1 104 ? 7.465 10.529 13.164 1.00 86.81 104 VAL A C 1
ATOM 826 O O . VAL A 1 104 ? 8.482 11.020 12.672 1.00 86.81 104 VAL A O 1
ATOM 829 N N . ALA A 1 105 ? 6.682 11.217 13.998 1.00 85.44 105 ALA A N 1
ATOM 830 C CA . ALA A 1 105 ? 6.965 12.594 14.408 1.00 85.44 105 ALA A CA 1
ATOM 831 C C . ALA A 1 105 ? 8.246 12.716 15.260 1.00 85.44 105 ALA A C 1
ATOM 833 O O . ALA A 1 105 ? 8.968 13.709 15.157 1.00 85.44 105 ALA A O 1
ATOM 834 N N . GLU A 1 106 ? 8.573 11.688 16.044 1.00 84.31 106 GLU A N 1
ATOM 835 C CA . GLU A 1 106 ? 9.773 11.624 16.890 1.00 84.31 106 GLU A CA 1
ATOM 836 C C . GLU A 1 106 ? 11.077 11.370 16.109 1.00 84.31 106 GLU A C 1
ATOM 838 O O . GLU A 1 106 ? 12.160 11.506 16.681 1.00 84.31 106 GLU A O 1
ATOM 843 N N . ASN A 1 107 ? 11.011 11.059 14.804 1.00 80.75 107 ASN A N 1
ATOM 844 C CA . ASN A 1 107 ? 12.180 10.735 13.966 1.00 80.75 107 ASN A CA 1
ATOM 845 C C . ASN A 1 107 ? 13.313 11.771 14.075 1.00 80.75 107 ASN A C 1
ATOM 847 O O . ASN A 1 107 ? 14.488 11.422 14.110 1.00 80.75 107 ASN A O 1
ATOM 851 N N . ARG A 1 108 ? 12.971 13.063 14.180 1.00 72.88 108 ARG A N 1
ATOM 852 C CA . ARG A 1 108 ? 13.962 14.154 14.249 1.00 72.88 108 ARG A CA 1
ATOM 853 C C . ARG A 1 108 ? 14.818 14.141 15.520 1.00 72.88 108 ARG A C 1
ATOM 855 O O . ARG A 1 108 ? 15.845 14.807 15.548 1.00 72.88 108 ARG A O 1
ATOM 862 N N . MET A 1 109 ? 14.393 13.430 16.563 1.00 74.06 109 MET A N 1
ATOM 863 C CA . MET A 1 109 ? 14.993 13.479 17.901 1.00 74.06 109 MET A CA 1
ATOM 864 C C . MET A 1 109 ? 15.683 12.170 18.304 1.00 74.06 109 MET A C 1
ATOM 866 O O . MET A 1 109 ? 16.180 12.060 19.423 1.00 74.06 109 MET A O 1
ATOM 870 N N . ARG A 1 110 ? 15.703 11.159 17.428 1.00 76.56 110 ARG A N 1
ATOM 871 C CA . ARG A 1 110 ? 16.135 9.799 17.774 1.00 76.56 110 ARG A CA 1
ATOM 872 C C . ARG A 1 110 ? 17.212 9.284 16.827 1.00 76.56 110 ARG A C 1
ATOM 874 O O . ARG A 1 110 ? 17.284 9.664 15.662 1.00 76.56 110 ARG A O 1
ATOM 881 N N . ARG A 1 111 ? 18.052 8.372 17.326 1.00 80.38 111 ARG A N 1
ATOM 882 C CA . ARG A 1 111 ? 18.980 7.617 16.474 1.00 80.38 111 ARG A CA 1
ATOM 883 C C . ARG A 1 111 ? 18.170 6.760 15.504 1.00 80.38 111 ARG A C 1
ATOM 885 O O . ARG A 1 111 ? 17.251 6.059 15.919 1.00 80.38 111 ARG A O 1
ATOM 892 N N . TYR A 1 112 ? 18.553 6.784 14.229 1.00 83.06 112 TYR A N 1
ATOM 893 C CA . TYR A 1 112 ? 17.804 6.122 13.158 1.00 83.06 112 TYR A CA 1
ATOM 894 C C . TYR A 1 112 ? 17.566 4.626 13.409 1.00 83.06 112 TYR A C 1
ATOM 896 O O . TYR A 1 112 ? 16.470 4.139 13.156 1.00 83.06 112 TYR A O 1
ATOM 904 N N . ALA A 1 113 ? 18.568 3.899 13.917 1.00 83.62 113 ALA A N 1
ATOM 905 C CA . ALA A 1 113 ? 18.458 2.458 14.154 1.00 83.62 113 ALA A CA 1
ATOM 906 C C . ALA A 1 113 ? 17.365 2.116 15.182 1.00 83.62 113 ALA A C 1
ATOM 908 O O . ALA A 1 113 ? 16.516 1.268 14.912 1.00 83.62 113 ALA A O 1
ATOM 909 N N . ASP A 1 114 ? 17.354 2.822 16.314 1.00 86.25 114 ASP A N 1
ATOM 910 C CA . ASP A 1 114 ? 16.381 2.607 17.389 1.00 86.25 114 ASP A CA 1
ATOM 911 C C . ASP A 1 114 ? 14.986 3.072 16.957 1.00 86.25 114 ASP A C 1
ATOM 913 O O . ASP A 1 114 ? 14.000 2.363 17.129 1.00 86.25 114 ASP A O 1
ATOM 917 N N . TRP A 1 115 ? 14.908 4.239 16.311 1.00 89.62 115 TRP A N 1
ATOM 918 C CA . TRP A 1 115 ? 13.657 4.769 15.771 1.00 89.62 115 TRP A CA 1
ATOM 919 C C . TRP A 1 115 ? 13.018 3.833 14.740 1.00 89.62 115 TRP A C 1
ATOM 921 O O . TRP A 1 115 ? 11.812 3.592 14.774 1.00 89.62 115 TRP A O 1
ATOM 931 N N . LYS A 1 116 ? 13.825 3.285 13.825 1.00 88.75 116 LYS A N 1
ATOM 932 C CA . LYS A 1 116 ? 13.354 2.367 12.788 1.00 88.75 116 LYS A CA 1
ATOM 933 C C . LYS A 1 116 ? 12.770 1.095 13.398 1.00 88.75 116 LYS A C 1
ATOM 935 O O . LYS A 1 116 ? 11.722 0.653 12.939 1.00 88.75 116 LYS A O 1
ATOM 940 N N . LYS A 1 117 ? 13.432 0.520 14.406 1.00 90.19 117 LYS A N 1
ATOM 941 C CA . LYS A 1 117 ? 12.946 -0.682 15.091 1.00 90.19 117 LYS A CA 1
ATOM 942 C C . LYS A 1 117 ? 11.571 -0.435 15.717 1.00 90.19 117 LYS A C 1
ATOM 944 O O . LYS A 1 117 ? 10.644 -1.194 15.452 1.00 90.19 117 LYS A O 1
ATOM 949 N N . ASP A 1 118 ? 11.420 0.660 16.456 1.00 92.19 118 ASP A N 1
ATOM 950 C CA . ASP A 1 118 ? 10.146 1.016 17.089 1.00 92.19 118 ASP A CA 1
ATOM 951 C C . ASP A 1 118 ? 9.042 1.269 16.055 1.00 92.19 118 ASP A C 1
ATOM 953 O O . ASP A 1 118 ? 7.895 0.865 16.244 1.00 92.19 118 ASP A O 1
ATOM 957 N N . LEU A 1 119 ? 9.383 1.911 14.933 1.00 91.25 119 LEU A N 1
ATOM 958 C CA . LEU A 1 119 ? 8.446 2.133 13.835 1.00 91.25 119 LEU A CA 1
ATOM 959 C C . LEU A 1 119 ? 7.965 0.807 13.226 1.00 91.25 119 LEU A C 1
ATOM 961 O O . LEU A 1 119 ? 6.768 0.636 12.995 1.00 91.25 119 LEU A O 1
ATOM 965 N N . GLU A 1 120 ? 8.884 -0.125 12.968 1.00 91.62 120 GLU A N 1
ATOM 966 C CA . GLU A 1 120 ? 8.570 -1.455 12.435 1.00 91.62 120 GLU A CA 1
ATOM 967 C C . GLU A 1 120 ? 7.702 -2.260 13.414 1.00 91.62 120 GLU A C 1
ATOM 969 O O . GLU A 1 120 ? 6.721 -2.884 12.999 1.00 91.62 120 GLU A O 1
ATOM 974 N N . GLU A 1 121 ? 8.004 -2.205 14.713 1.00 93.81 121 GLU A N 1
ATOM 975 C CA . GLU A 1 121 ? 7.209 -2.847 15.764 1.00 93.81 121 GLU A CA 1
ATOM 976 C C . GLU A 1 121 ? 5.800 -2.249 15.868 1.00 93.81 121 GLU A C 1
ATOM 978 O O . GLU A 1 121 ? 4.818 -2.994 15.921 1.00 93.81 121 GLU A O 1
ATOM 983 N N . ALA A 1 122 ? 5.668 -0.922 15.807 1.00 93.88 122 ALA A N 1
ATOM 984 C CA . ALA A 1 122 ? 4.372 -0.252 15.840 1.00 93.88 122 ALA A CA 1
ATOM 985 C C . ALA A 1 122 ? 3.518 -0.574 14.606 1.00 93.88 122 ALA A C 1
ATOM 987 O O . ALA A 1 122 ? 2.327 -0.859 14.733 1.00 93.88 122 ALA A O 1
ATOM 988 N N . PHE A 1 123 ? 4.114 -0.603 13.411 1.00 93.62 123 PHE A N 1
ATOM 989 C CA . PHE A 1 123 ? 3.410 -1.043 12.206 1.00 93.62 123 PHE A CA 1
ATOM 990 C C . PHE A 1 123 ? 3.019 -2.520 12.271 1.00 93.62 123 PHE A C 1
ATOM 992 O O . PHE A 1 123 ? 1.929 -2.880 11.826 1.00 93.62 123 PHE A O 1
ATOM 999 N N . LYS A 1 124 ? 3.872 -3.382 12.835 1.00 94.44 124 LYS A N 1
ATOM 1000 C CA . LYS A 1 124 ? 3.545 -4.795 13.054 1.00 94.44 124 LYS A CA 1
ATOM 1001 C C . LYS A 1 124 ? 2.349 -4.941 13.995 1.00 94.44 124 LYS A C 1
ATOM 1003 O O . LYS A 1 124 ? 1.440 -5.705 13.684 1.00 94.44 124 LYS A O 1
ATOM 1008 N N . ALA A 1 125 ? 2.324 -4.192 15.097 1.00 95.38 125 ALA A N 1
ATOM 1009 C CA . ALA A 1 125 ? 1.202 -4.172 16.031 1.00 95.38 125 ALA A CA 1
ATOM 1010 C C . ALA A 1 125 ? -0.081 -3.638 15.375 1.00 95.38 125 ALA A C 1
ATOM 1012 O O . ALA A 1 125 ? -1.134 -4.255 15.510 1.00 95.38 125 ALA A O 1
ATOM 1013 N N . TYR A 1 126 ? 0.014 -2.551 14.600 1.00 94.88 126 TYR A N 1
ATOM 1014 C CA . TYR A 1 126 ? -1.106 -2.008 13.829 1.00 94.88 126 TYR A CA 1
ATOM 1015 C C . TYR A 1 126 ? -1.674 -3.044 12.853 1.00 94.88 126 TYR A C 1
ATOM 1017 O O . TYR A 1 126 ? -2.866 -3.314 12.877 1.00 94.88 126 TYR A O 1
ATOM 1025 N N . LYS A 1 127 ? -0.825 -3.703 12.057 1.00 95.25 127 LYS A N 1
ATOM 1026 C CA . LYS A 1 127 ? -1.246 -4.739 11.097 1.00 95.25 127 LYS A CA 1
ATOM 1027 C C . LYS A 1 127 ? -1.839 -5.988 11.750 1.00 95.25 127 LYS A C 1
ATOM 1029 O O . LYS A 1 127 ? -2.611 -6.699 11.113 1.00 95.25 127 LYS A O 1
ATOM 1034 N N . ALA A 1 128 ? -1.430 -6.296 12.979 1.00 96.06 128 ALA A N 1
ATOM 1035 C CA . ALA A 1 128 ? -1.936 -7.438 13.732 1.00 96.06 128 ALA A CA 1
ATOM 1036 C C . ALA A 1 128 ? -3.281 -7.153 14.422 1.00 96.06 128 ALA A C 1
ATOM 1038 O O . ALA A 1 128 ? -3.942 -8.100 14.858 1.00 96.06 128 ALA A O 1
ATOM 1039 N N . SER A 1 129 ? -3.671 -5.878 14.523 1.00 96.88 129 SER A N 1
ATOM 1040 C CA . SER A 1 129 ? -4.905 -5.450 15.174 1.00 96.88 129 SER A CA 1
ATOM 1041 C C . SER A 1 129 ? -6.137 -5.898 14.386 1.00 96.88 129 SER A C 1
ATOM 1043 O O . SER A 1 129 ? -6.084 -6.084 13.168 1.00 96.88 129 SER A O 1
ATOM 1045 N N . GLU A 1 130 ? -7.251 -6.101 15.086 1.00 97.44 130 GLU A N 1
ATOM 1046 C CA . GLU A 1 130 ? -8.488 -6.547 14.441 1.00 97.44 130 GLU A CA 1
ATOM 1047 C C . GLU A 1 130 ? -9.095 -5.434 13.592 1.00 97.44 130 GLU A C 1
ATOM 1049 O O . GLU A 1 130 ? -9.490 -5.664 12.457 1.00 97.44 130 GLU A O 1
ATOM 1054 N N . GLU A 1 131 ? -9.007 -4.194 14.074 1.00 96.38 131 GLU A N 1
ATOM 1055 C CA . GLU A 1 131 ? -9.484 -3.008 13.369 1.00 96.38 131 GLU A CA 1
ATOM 1056 C C . GLU A 1 131 ? -8.816 -2.877 11.986 1.00 96.38 131 GLU A C 1
ATOM 1058 O O . GLU A 1 131 ? -9.479 -2.562 10.995 1.00 96.38 131 GLU A O 1
ATOM 1063 N N . TYR A 1 132 ? -7.513 -3.182 11.892 1.00 96.25 132 TYR A N 1
ATOM 1064 C CA . TYR A 1 132 ? -6.791 -3.221 10.619 1.00 96.25 132 TYR A CA 1
ATOM 1065 C C . TYR A 1 132 ? -7.312 -4.315 9.689 1.00 96.25 132 TYR A C 1
ATOM 1067 O O . TYR A 1 132 ? -7.483 -4.075 8.492 1.00 96.25 132 TYR A O 1
ATOM 1075 N N . LYS A 1 133 ? -7.518 -5.526 10.216 1.00 97.31 133 LYS A N 1
ATOM 1076 C CA . LYS A 1 133 ? -7.978 -6.674 9.426 1.00 97.31 133 LYS A CA 1
ATOM 1077 C C . LYS A 1 133 ? -9.396 -6.459 8.919 1.00 97.31 133 LYS A C 1
ATOM 1079 O O . LYS A 1 133 ? -9.633 -6.737 7.748 1.00 97.31 133 LYS A O 1
ATOM 1084 N N . ASP A 1 134 ? -10.280 -5.907 9.743 1.00 97.75 134 ASP A N 1
ATOM 1085 C CA . ASP A 1 134 ? -11.652 -5.570 9.367 1.00 97.75 134 ASP A CA 1
ATOM 1086 C C . ASP A 1 134 ? -11.666 -4.552 8.227 1.00 97.75 134 ASP A C 1
ATOM 1088 O O . ASP A 1 134 ? -12.284 -4.776 7.182 1.00 97.75 134 ASP A O 1
ATOM 1092 N N . LEU A 1 135 ? -10.918 -3.453 8.383 1.00 96.56 135 LEU A N 1
ATOM 1093 C CA . LEU A 1 135 ? -10.819 -2.430 7.347 1.00 96.56 135 LEU A CA 1
ATOM 1094 C C . LEU A 1 135 ? -10.200 -2.996 6.063 1.00 96.56 135 LEU A C 1
ATOM 1096 O O . LEU A 1 135 ? -10.713 -2.758 4.968 1.00 96.56 135 LEU A O 1
ATOM 1100 N N . LYS A 1 136 ? -9.120 -3.775 6.178 1.00 96.56 136 LYS A N 1
ATOM 1101 C CA . LYS A 1 136 ? -8.493 -4.441 5.033 1.00 96.56 136 LYS A CA 1
ATOM 1102 C C . LYS A 1 136 ? -9.472 -5.388 4.334 1.00 96.56 136 LYS A C 1
ATOM 1104 O O . LYS A 1 136 ? -9.570 -5.337 3.112 1.00 96.56 136 LYS A O 1
ATOM 1109 N N . GLY A 1 137 ? -10.211 -6.199 5.086 1.00 96.62 137 GLY A N 1
ATOM 1110 C CA . GLY A 1 137 ? -11.199 -7.135 4.557 1.00 96.62 137 GLY A CA 1
ATOM 1111 C C . GLY A 1 137 ? -12.331 -6.429 3.815 1.00 96.62 137 GLY A C 1
ATOM 1112 O O . GLY A 1 137 ? -12.705 -6.855 2.723 1.00 96.62 137 GLY A O 1
ATOM 1113 N N . ALA A 1 138 ? -12.823 -5.305 4.342 1.00 95.44 138 ALA A N 1
ATOM 1114 C CA . ALA A 1 138 ? -13.821 -4.482 3.662 1.00 95.44 138 ALA A CA 1
ATOM 1115 C C . ALA A 1 138 ? -13.290 -3.913 2.334 1.00 95.44 138 ALA A C 1
ATOM 1117 O O . ALA A 1 138 ? -13.955 -4.027 1.304 1.00 95.44 138 ALA A O 1
ATOM 1118 N N . ILE A 1 139 ? -12.069 -3.366 2.327 1.00 94.44 139 ILE A N 1
ATOM 1119 C CA . ILE A 1 139 ? -11.431 -2.848 1.106 1.00 94.44 139 ILE A CA 1
ATOM 1120 C C . ILE A 1 139 ? -11.218 -3.960 0.075 1.00 94.44 139 ILE A C 1
ATOM 1122 O O . ILE A 1 139 ? -11.528 -3.778 -1.100 1.00 94.44 139 ILE A O 1
ATOM 1126 N N . GLU A 1 140 ? -10.723 -5.122 0.495 1.00 95.12 140 GLU A N 1
ATOM 1127 C CA . GLU A 1 140 ? -10.533 -6.280 -0.382 1.00 95.12 140 GLU A CA 1
ATOM 1128 C C . GLU A 1 140 ? -11.863 -6.795 -0.955 1.00 95.12 140 GLU A C 1
ATOM 1130 O O . GLU A 1 140 ? -11.941 -7.115 -2.142 1.00 95.12 140 GLU A O 1
ATOM 1135 N N . SER A 1 141 ? -12.926 -6.814 -0.148 1.00 93.81 141 SER A N 1
ATOM 1136 C CA . SER A 1 141 ? -14.279 -7.155 -0.600 1.00 93.81 141 SER A CA 1
ATOM 1137 C C . SER A 1 141 ? -14.774 -6.183 -1.673 1.00 93.81 141 SER A C 1
ATOM 1139 O O . SER A 1 141 ? -15.256 -6.607 -2.724 1.00 93.81 141 SER A O 1
ATOM 1141 N N . ILE A 1 142 ? -14.579 -4.878 -1.475 1.00 92.44 142 ILE A N 1
ATOM 1142 C CA . ILE A 1 142 ? -14.942 -3.853 -2.460 1.00 92.44 142 ILE A CA 1
ATOM 1143 C C . ILE A 1 142 ? -14.134 -4.028 -3.749 1.00 92.44 142 ILE A C 1
ATOM 1145 O O . ILE A 1 142 ? -14.717 -4.061 -4.831 1.00 92.44 142 ILE A O 1
ATOM 1149 N N . LEU A 1 143 ? -12.813 -4.210 -3.655 1.00 92.88 143 LEU A N 1
ATOM 1150 C CA . LEU A 1 143 ? -11.940 -4.409 -4.818 1.00 92.88 143 LEU A CA 1
ATOM 1151 C C . LEU A 1 143 ? -12.315 -5.644 -5.648 1.00 92.88 143 LEU A C 1
ATOM 1153 O O . LEU A 1 143 ? -12.115 -5.630 -6.858 1.00 92.88 143 LEU A O 1
ATOM 1157 N N . SER A 1 144 ? -12.902 -6.679 -5.036 1.00 91.88 144 SER A N 1
ATOM 1158 C CA . SER A 1 144 ? -13.344 -7.882 -5.759 1.00 91.88 144 SER A CA 1
ATOM 1159 C C . SE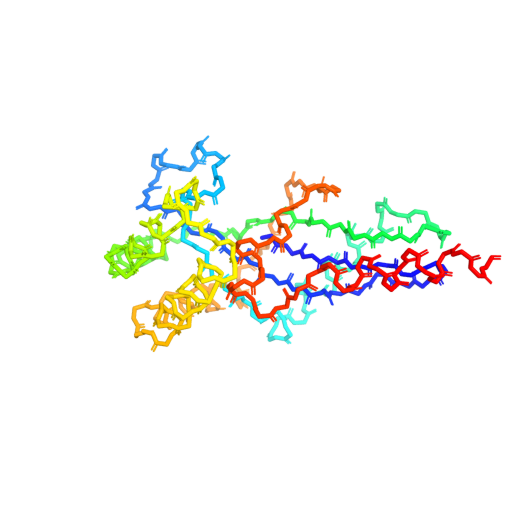R A 1 144 ? -14.455 -7.621 -6.787 1.00 91.88 144 SER A C 1
ATOM 1161 O O . SER A 1 144 ? -14.614 -8.395 -7.730 1.00 91.88 144 SER A O 1
ATOM 1163 N N . ARG A 1 145 ? -15.213 -6.531 -6.619 1.00 90.50 145 ARG A N 1
ATOM 1164 C CA . ARG A 1 145 ? -16.358 -6.169 -7.472 1.00 90.50 145 ARG A CA 1
ATOM 1165 C C . ARG A 1 145 ? -16.288 -4.761 -8.056 1.00 90.50 145 ARG A C 1
ATOM 1167 O O . ARG A 1 145 ? -17.087 -4.423 -8.929 1.00 90.50 145 ARG A O 1
ATOM 1174 N N . ALA A 1 146 ? -15.385 -3.919 -7.565 1.00 88.31 146 ALA A N 1
ATOM 1175 C CA . ALA A 1 146 ? -15.242 -2.552 -8.030 1.00 88.31 146 ALA A CA 1
ATOM 1176 C C . ALA A 1 146 ? -14.481 -2.507 -9.356 1.00 88.31 146 ALA A C 1
ATOM 1178 O O . ALA A 1 146 ? -13.469 -3.178 -9.549 1.00 88.31 146 ALA A O 1
ATOM 1179 N N . ARG A 1 147 ? -14.929 -1.627 -10.252 1.00 89.06 147 ARG A N 1
ATOM 1180 C CA . ARG A 1 147 ? -14.080 -1.156 -11.348 1.00 89.06 147 ARG A CA 1
ATOM 1181 C C . ARG A 1 147 ? -13.079 -0.159 -10.788 1.00 89.06 147 ARG A C 1
ATOM 1183 O O . ARG A 1 147 ? -13.448 0.675 -9.965 1.00 89.06 147 ARG A O 1
ATOM 1190 N N . VAL A 1 148 ? -11.837 -0.209 -11.247 1.00 89.69 148 VAL A N 1
ATOM 1191 C CA . VAL A 1 148 ? -10.800 0.731 -10.822 1.00 89.69 148 VAL A CA 1
ATOM 1192 C C . VAL A 1 148 ? -10.606 1.798 -11.894 1.00 89.69 148 VAL A C 1
ATOM 1194 O O . VAL A 1 148 ? -10.531 1.499 -13.083 1.00 89.69 148 VAL A O 1
ATOM 1197 N N . LYS A 1 149 ? -10.537 3.060 -11.470 1.00 89.75 149 LYS A N 1
ATOM 1198 C CA . LYS A 1 149 ? -10.185 4.185 -12.332 1.00 89.75 149 LYS A CA 1
ATOM 1199 C C . LYS A 1 149 ? -8.748 4.603 -12.053 1.00 89.75 149 LYS A C 1
ATOM 1201 O O . LYS A 1 149 ? -8.405 4.951 -10.925 1.00 89.75 149 LYS A O 1
ATOM 1206 N N . TRP A 1 150 ? -7.919 4.570 -13.087 1.00 89.94 150 TRP A N 1
ATOM 1207 C CA . TRP A 1 150 ? -6.542 5.057 -13.056 1.00 89.94 150 TRP A CA 1
ATOM 1208 C C . TRP A 1 150 ? -6.533 6.584 -13.160 1.00 89.94 150 TRP A C 1
ATOM 1210 O O . TRP A 1 150 ? -7.277 7.154 -13.961 1.00 89.94 150 TRP A O 1
ATOM 1220 N N . HIS A 1 151 ? -5.723 7.247 -12.336 1.00 86.50 151 HIS A N 1
ATOM 1221 C CA . HIS A 1 151 ? -5.737 8.708 -12.218 1.00 86.50 151 HIS A CA 1
ATOM 1222 C C . HIS A 1 151 ? -4.369 9.355 -12.410 1.00 86.50 151 HIS A C 1
ATOM 1224 O O . HIS A 1 151 ? -4.300 10.441 -12.976 1.00 86.50 151 HIS A O 1
ATOM 1230 N N . GLU A 1 152 ? -3.295 8.716 -11.952 1.00 88.75 152 GLU A N 1
ATOM 1231 C CA . GLU A 1 152 ? -1.954 9.295 -12.013 1.00 88.75 152 GLU A CA 1
ATOM 1232 C C . GLU A 1 152 ? -0.898 8.190 -12.094 1.00 88.75 152 GLU A C 1
ATOM 1234 O O . GLU A 1 152 ? -1.064 7.110 -11.523 1.00 88.75 152 GLU A O 1
ATOM 1239 N N . ALA A 1 153 ? 0.202 8.469 -12.790 1.00 91.19 153 ALA A N 1
ATOM 1240 C CA . ALA A 1 153 ? 1.399 7.645 -12.775 1.00 91.19 153 ALA A CA 1
ATOM 1241 C C . ALA A 1 153 ? 2.572 8.473 -12.247 1.00 91.19 153 ALA A C 1
ATOM 1243 O O . ALA A 1 153 ? 2.833 9.578 -12.714 1.00 91.19 153 ALA A O 1
ATOM 1244 N N . ASN A 1 154 ? 3.279 7.922 -11.267 1.00 88.88 154 ASN A N 1
ATOM 1245 C CA . ASN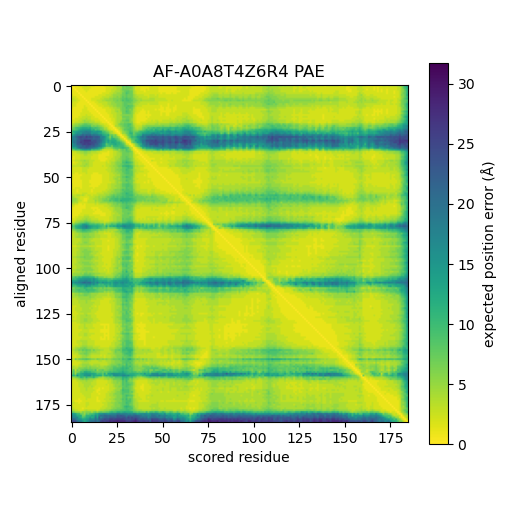 A 1 154 ? 4.307 8.607 -10.503 1.00 88.88 154 ASN A CA 1
ATOM 1246 C C . ASN A 1 154 ? 5.628 7.831 -10.573 1.00 88.88 154 ASN A C 1
ATOM 1248 O O . ASN A 1 154 ? 5.702 6.677 -10.151 1.00 88.88 154 ASN A O 1
ATOM 1252 N N . SER A 1 155 ? 6.699 8.483 -11.030 1.00 83.81 155 SER A N 1
ATOM 1253 C CA . SER A 1 155 ? 8.070 7.945 -10.960 1.00 83.81 155 SER A CA 1
ATOM 1254 C C . SER A 1 155 ? 8.726 8.165 -9.591 1.00 83.81 155 SER A C 1
ATOM 1256 O O . SER A 1 155 ? 9.716 7.521 -9.254 1.00 83.81 155 SER A O 1
ATOM 1258 N N . ARG A 1 156 ? 8.162 9.064 -8.773 1.00 79.75 156 ARG A N 1
ATOM 1259 C CA . ARG A 1 156 ? 8.562 9.302 -7.382 1.00 79.75 156 ARG A CA 1
ATOM 1260 C C . ARG A 1 156 ? 7.450 8.851 -6.448 1.00 79.75 156 ARG A C 1
ATOM 1262 O O . ARG A 1 156 ? 6.363 9.424 -6.424 1.00 79.75 156 ARG A O 1
ATOM 1269 N N . PHE A 1 157 ? 7.724 7.834 -5.646 1.00 76.12 157 PHE A N 1
ATOM 1270 C CA . PHE A 1 157 ? 6.792 7.313 -4.653 1.00 76.12 157 PHE A CA 1
ATOM 1271 C C . PHE A 1 157 ? 7.463 7.203 -3.283 1.00 76.12 157 PHE A C 1
ATOM 1273 O O . PHE A 1 157 ? 8.683 7.262 -3.162 1.00 76.12 157 PHE A O 1
ATOM 1280 N N . ASP A 1 158 ? 6.655 7.081 -2.228 1.00 76.81 158 ASP A N 1
ATOM 1281 C CA . ASP A 1 158 ? 7.176 6.839 -0.882 1.00 76.81 158 ASP A CA 1
ATOM 1282 C C . ASP A 1 158 ? 7.798 5.438 -0.821 1.00 76.81 158 ASP A C 1
ATOM 1284 O O . ASP A 1 158 ? 7.082 4.438 -0.888 1.00 76.81 158 ASP A O 1
ATOM 1288 N N . PHE A 1 159 ? 9.123 5.372 -0.711 1.00 66.06 159 PHE A N 1
ATOM 1289 C CA . PHE A 1 159 ? 9.872 4.122 -0.593 1.00 66.06 159 PHE A CA 1
ATOM 1290 C C . PHE A 1 159 ? 9.812 3.531 0.820 1.00 66.06 159 PHE A C 1
ATOM 1292 O O . PHE A 1 159 ? 9.896 2.315 0.983 1.00 66.06 159 PHE A O 1
ATOM 1299 N N . ALA A 1 160 ? 9.726 4.377 1.849 1.00 66.38 160 ALA A N 1
ATOM 1300 C CA . ALA A 1 160 ? 10.352 4.051 3.126 1.00 66.38 160 ALA A CA 1
ATOM 1301 C C . ALA A 1 160 ? 9.364 3.793 4.261 1.00 66.38 160 ALA A C 1
ATOM 1303 O O . ALA A 1 160 ? 9.518 2.797 4.965 1.00 66.38 160 ALA A O 1
ATOM 1304 N N . ILE A 1 161 ? 8.376 4.668 4.472 1.00 77.69 161 ILE A N 1
ATOM 1305 C CA . ILE A 1 161 ? 7.578 4.609 5.705 1.00 77.69 161 ILE A CA 1
ATOM 1306 C C . ILE A 1 161 ? 6.294 3.826 5.477 1.00 77.69 161 ILE A C 1
ATOM 1308 O O . ILE A 1 161 ? 6.103 2.792 6.111 1.00 77.69 161 ILE A O 1
ATOM 1312 N N . ASN A 1 162 ? 5.424 4.247 4.564 1.00 82.81 162 ASN A N 1
ATOM 1313 C CA . ASN A 1 162 ? 4.133 3.579 4.430 1.00 82.81 162 ASN A CA 1
ATOM 1314 C C . ASN A 1 162 ? 4.226 2.352 3.531 1.00 82.81 162 ASN A C 1
ATOM 1316 O O . ASN A 1 162 ? 3.749 1.289 3.913 1.00 82.81 162 ASN A O 1
ATOM 1320 N N . THR A 1 163 ? 4.860 2.465 2.361 1.00 86.44 163 THR A N 1
ATOM 1321 C CA . THR A 1 163 ? 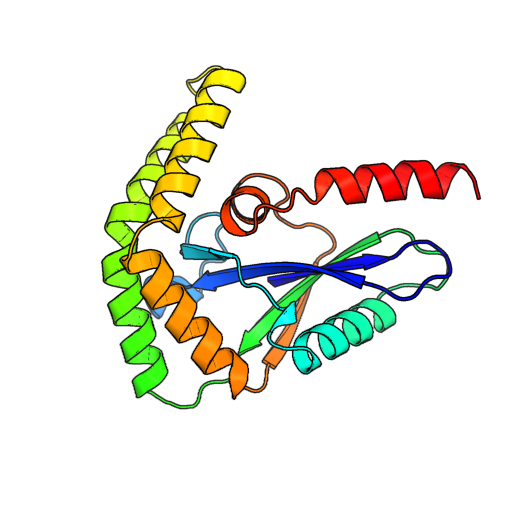4.911 1.357 1.392 1.00 86.44 163 THR A CA 1
ATOM 1322 C C . THR A 1 163 ? 5.594 0.132 1.990 1.00 86.44 163 THR A C 1
ATOM 1324 O O . THR A 1 163 ? 4.982 -0.933 2.044 1.00 86.44 163 THR A O 1
ATOM 1327 N N . ARG A 1 164 ? 6.807 0.286 2.535 1.00 89.69 164 ARG A N 1
ATOM 1328 C CA . ARG A 1 164 ? 7.536 -0.809 3.187 1.00 89.69 164 ARG A CA 1
ATOM 1329 C C . ARG A 1 164 ? 6.768 -1.405 4.357 1.00 89.69 164 ARG A C 1
ATOM 1331 O O . ARG A 1 164 ? 6.570 -2.614 4.393 1.00 89.69 164 ARG A O 1
ATOM 1338 N N . ASN A 1 165 ? 6.339 -0.587 5.314 1.00 89.44 165 ASN A N 1
ATOM 1339 C CA . ASN A 1 165 ? 5.792 -1.133 6.553 1.00 89.44 165 ASN A CA 1
ATOM 1340 C C . ASN A 1 165 ? 4.364 -1.675 6.384 1.00 89.44 165 ASN A C 1
ATOM 1342 O O . ASN A 1 165 ? 4.021 -2.700 6.976 1.00 89.44 165 ASN A O 1
ATOM 1346 N N . ALA A 1 166 ? 3.542 -1.060 5.527 1.00 88.44 166 ALA A N 1
ATOM 1347 C CA . ALA A 1 166 ? 2.198 -1.557 5.249 1.00 88.44 166 ALA A CA 1
ATOM 1348 C C . ALA A 1 166 ? 2.238 -2.841 4.408 1.00 88.44 166 ALA A C 1
ATOM 1350 O O . ALA A 1 166 ? 1.597 -3.829 4.772 1.00 88.44 166 ALA A O 1
ATOM 1351 N N . THR A 1 167 ? 3.02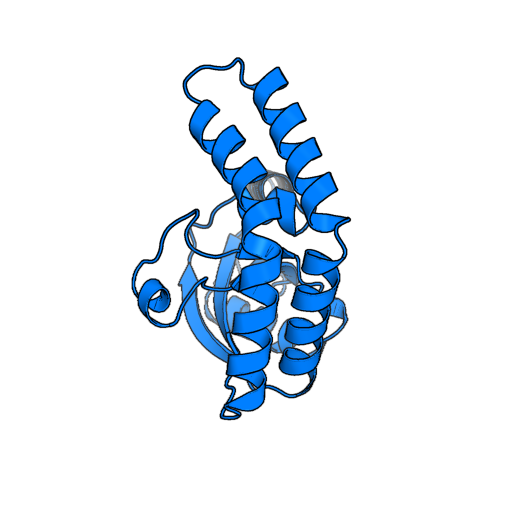5 -2.869 3.327 1.00 91.62 167 THR A N 1
ATOM 1352 C CA . THR A 1 167 ? 3.049 -4.011 2.391 1.00 91.62 167 THR A CA 1
ATOM 1353 C C . THR A 1 167 ? 4.002 -5.129 2.813 1.00 91.62 167 THR A C 1
ATOM 1355 O O . THR A 1 167 ? 3.773 -6.280 2.468 1.00 91.62 167 THR A O 1
ATOM 1358 N N . GLY A 1 168 ? 5.042 -4.822 3.591 1.00 90.75 168 GLY A N 1
ATOM 1359 C CA . GLY A 1 168 ? 6.146 -5.743 3.882 1.00 90.75 168 GLY A CA 1
ATOM 1360 C C . GLY A 1 168 ? 7.193 -5.833 2.763 1.00 90.75 168 GLY A C 1
ATOM 1361 O O . GLY A 1 168 ? 8.235 -6.450 2.965 1.00 90.75 168 GLY A O 1
ATOM 1362 N N . ILE A 1 169 ? 6.958 -5.197 1.613 1.00 91.56 169 ILE A N 1
ATOM 1363 C CA . ILE A 1 169 ? 7.877 -5.170 0.473 1.00 91.56 169 ILE A CA 1
ATOM 1364 C C . ILE A 1 169 ? 8.689 -3.883 0.518 1.00 91.56 169 ILE A C 1
ATOM 1366 O O . ILE A 1 169 ? 8.119 -2.800 0.607 1.00 91.56 169 ILE A O 1
ATOM 1370 N N . ASN A 1 170 ? 10.016 -3.985 0.437 1.00 91.06 170 ASN A N 1
ATOM 1371 C CA . ASN A 1 170 ? 10.910 -2.832 0.361 1.00 91.06 170 ASN A CA 1
ATOM 1372 C C . ASN A 1 170 ? 11.284 -2.543 -1.106 1.00 91.06 170 ASN A C 1
ATOM 1374 O O . ASN A 1 170 ? 12.173 -3.219 -1.629 1.00 91.06 170 ASN A O 1
ATOM 1378 N N . PRO A 1 171 ? 10.688 -1.527 -1.766 1.00 90.56 171 PRO A N 1
ATOM 1379 C CA . PRO A 1 171 ? 10.953 -1.258 -3.181 1.00 90.56 171 PRO A CA 1
ATOM 1380 C C . PRO A 1 171 ? 12.396 -0.830 -3.464 1.00 90.56 171 PRO A C 1
ATOM 1382 O O . PRO A 1 171 ? 12.830 -0.865 -4.611 1.00 90.56 171 PRO A O 1
ATOM 1385 N N . ALA A 1 172 ? 13.152 -0.427 -2.435 1.00 89.56 172 ALA A N 1
ATOM 1386 C CA . ALA A 1 172 ? 14.557 -0.071 -2.590 1.00 89.56 172 ALA A CA 1
ATOM 1387 C C . ALA A 1 172 ? 15.414 -1.258 -3.057 1.00 89.56 172 ALA A C 1
ATOM 1389 O O . ALA A 1 172 ? 16.388 -1.032 -3.764 1.00 89.56 172 ALA A O 1
ATOM 1390 N N . TYR A 1 173 ? 15.058 -2.501 -2.707 1.00 90.69 173 TYR A N 1
ATOM 1391 C CA . TYR A 1 173 ? 15.783 -3.677 -3.203 1.00 90.69 173 TYR A CA 1
ATOM 1392 C C . TYR A 1 173 ? 15.599 -3.833 -4.710 1.00 90.69 173 TYR A C 1
ATOM 1394 O O . TYR A 1 173 ? 16.582 -3.816 -5.438 1.00 90.69 173 TYR A O 1
ATOM 1402 N N . THR A 1 174 ? 14.354 -3.801 -5.189 1.00 92.19 174 THR A N 1
ATOM 1403 C CA . THR A 1 174 ? 14.055 -3.817 -6.627 1.00 92.19 174 THR A CA 1
ATOM 1404 C C . THR A 1 174 ? 14.724 -2.660 -7.365 1.00 92.19 174 THR A C 1
ATOM 1406 O O . THR A 1 174 ? 15.217 -2.832 -8.472 1.00 92.19 174 THR A O 1
ATOM 1409 N N . TYR A 1 175 ? 14.781 -1.472 -6.757 1.00 90.06 175 TYR A N 1
ATOM 1410 C CA . TYR A 1 175 ? 15.464 -0.329 -7.360 1.00 90.06 175 TYR A CA 1
ATOM 1411 C C . TYR A 1 175 ? 16.969 -0.584 -7.535 1.00 90.06 175 TYR A C 1
ATOM 1413 O O . TYR A 1 175 ? 17.527 -0.251 -8.578 1.00 90.06 175 TYR A O 1
ATOM 1421 N N . LEU A 1 176 ? 17.623 -1.180 -6.531 1.00 90.62 176 LEU A N 1
ATOM 1422 C CA . LEU A 1 176 ? 19.038 -1.549 -6.605 1.00 90.62 176 LEU A CA 1
ATOM 1423 C C . LEU A 1 176 ? 19.283 -2.632 -7.658 1.00 90.62 176 LEU A C 1
ATOM 1425 O O . LEU A 1 176 ? 20.211 -2.483 -8.451 1.00 90.62 176 LEU A O 1
ATOM 1429 N N . ASP A 1 177 ? 18.434 -3.659 -7.706 1.00 91.25 177 ASP A N 1
ATOM 1430 C CA . ASP A 1 177 ? 18.534 -4.746 -8.686 1.00 91.25 177 ASP A CA 1
ATOM 1431 C C . ASP A 1 177 ? 18.425 -4.201 -10.117 1.00 91.25 177 ASP A C 1
ATOM 1433 O O . ASP A 1 177 ? 19.250 -4.512 -10.976 1.00 91.25 177 ASP A O 1
ATOM 1437 N N . LEU A 1 178 ? 17.466 -3.301 -10.360 1.00 91.25 178 LEU A N 1
ATOM 1438 C CA . LEU A 1 178 ? 17.305 -2.631 -11.650 1.00 91.25 178 LEU A CA 1
ATOM 1439 C C . LEU A 1 178 ? 18.505 -1.746 -12.003 1.00 91.25 178 LEU A C 1
ATOM 1441 O O . LEU A 1 178 ? 18.940 -1.743 -13.152 1.00 91.25 178 L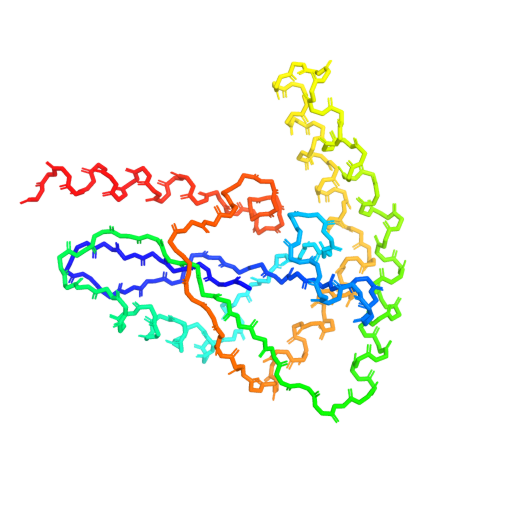EU A O 1
ATOM 1445 N N . ALA A 1 179 ? 19.054 -1.006 -11.037 1.00 88.00 179 ALA A N 1
ATOM 1446 C CA . ALA A 1 179 ? 20.205 -0.137 -11.271 1.00 88.00 179 ALA A CA 1
ATOM 1447 C C . ALA A 1 179 ? 21.475 -0.932 -11.623 1.00 88.00 179 ALA A C 1
ATOM 1449 O O . ALA A 1 179 ? 22.225 -0.519 -12.507 1.00 88.00 179 ALA A O 1
ATOM 1450 N N . GLN A 1 180 ? 21.697 -2.072 -10.960 1.00 85.88 180 GLN A N 1
ATOM 1451 C CA . GLN A 1 180 ? 22.835 -2.963 -11.213 1.00 85.88 180 GLN A CA 1
ATOM 1452 C C . GLN A 1 180 ? 22.668 -3.757 -12.518 1.00 85.88 180 GLN A C 1
ATOM 1454 O O . GLN A 1 180 ? 23.613 -3.886 -13.297 1.00 85.88 180 GLN A O 1
ATOM 1459 N N . GLY A 1 181 ? 21.456 -4.246 -12.795 1.00 71.56 181 GLY A N 1
ATOM 1460 C CA . GLY A 1 181 ? 21.138 -4.941 -14.044 1.00 71.56 181 GLY A CA 1
ATOM 1461 C C . GLY A 1 181 ? 21.244 -4.029 -15.268 1.00 71.56 181 GLY A C 1
ATOM 1462 O O . GLY A 1 181 ? 21.760 -4.442 -16.300 1.00 71.56 181 GLY A O 1
ATOM 1463 N N . ALA A 1 182 ? 20.858 -2.756 -15.142 1.00 59.16 182 ALA A N 1
ATOM 1464 C CA . ALA A 1 182 ? 20.979 -1.772 -16.219 1.00 59.16 182 ALA A CA 1
ATOM 1465 C C . ALA A 1 182 ? 22.432 -1.364 -16.536 1.00 59.16 182 ALA A C 1
ATOM 1467 O O . ALA A 1 182 ? 22.677 -0.771 -17.581 1.00 59.16 182 ALA A O 1
ATOM 1468 N N . THR A 1 183 ? 23.401 -1.645 -15.653 1.00 54.00 183 THR A N 1
ATOM 1469 C CA . THR A 1 183 ? 24.823 -1.324 -15.893 1.00 54.00 183 THR A CA 1
ATOM 1470 C C . THR A 1 183 ? 25.581 -2.426 -16.639 1.00 54.00 183 THR A C 1
ATOM 1472 O O . THR A 1 183 ? 26.724 -2.208 -17.033 1.00 54.00 183 THR A O 1
ATOM 1475 N N . THR A 1 184 ? 24.976 -3.604 -16.822 1.00 47.16 184 THR A N 1
ATOM 1476 C CA . THR A 1 184 ? 25.616 -4.798 -17.410 1.00 47.16 184 THR A CA 1
ATOM 1477 C C . THR A 1 184 ? 25.077 -5.188 -18.792 1.00 47.16 184 THR A C 1
ATOM 1479 O O . THR A 1 184 ? 25.510 -6.196 -19.351 1.00 47.16 184 THR A O 1
ATOM 1482 N N . SER A 1 185 ? 24.183 -4.378 -19.363 1.00 42.34 185 SER A N 1
ATOM 1483 C CA . SER A 1 185 ? 23.545 -4.551 -20.679 1.00 42.34 185 SER A CA 1
ATOM 1484 C C . SER A 1 185 ? 23.897 -3.420 -21.636 1.00 42.34 185 SER A C 1
ATOM 1486 O O . SER A 1 185 ? 24.158 -3.710 -22.823 1.00 42.34 185 SER A O 1
#

Foldseek 3Di:
DWKWWDAAQDQIFTFWDWDFAALDPVLVPDPDPQRGDIATADCVLPVVVRVVVRVVVRVVDDNGDGAMKDWDKDFDDPDPVLVVQLNVLSVVLVVLCVLLVVLVVCCVPDDPVVSVVSNLVSLVVSCVDPSSVSNNVSVVVSSNPTDMDTDDMDRDDDQPRRRCSNNVGRCVVSVVVNVVSSVVD

Mean predicted aligned error: 5.52 Å